Protein AF-A0A3B8S3L4-F1 (afdb_monomer)

Solvent-accessible surface area (backbone atoms only — not comparable to full-atom values): 20118 Å² total; per-residue (Å²): 104,69,68,54,53,32,60,74,66,73,58,73,55,70,67,57,54,54,53,55,50,49,56,50,49,54,51,49,52,49,26,50,52,35,24,74,74,71,76,33,54,55,45,70,59,50,53,51,48,52,55,47,48,63,49,48,67,62,47,73,54,61,70,67,60,55,52,50,42,36,70,72,41,53,48,52,39,51,51,66,66,30,68,45,88,53,51,67,52,50,48,45,28,51,24,24,53,48,24,28,62,68,56,62,44,68,75,50,50,57,39,49,50,51,34,50,50,52,52,47,46,57,68,72,29,51,82,41,94,90,50,89,38,71,47,74,93,48,78,76,73,51,54,75,50,49,61,37,34,54,51,38,34,53,50,40,55,50,53,34,51,50,19,46,75,68,65,36,60,65,39,39,51,25,45,36,52,20,51,43,53,39,50,52,51,51,52,62,67,46,73,78,65,81,51,76,64,60,53,55,54,50,50,57,50,49,50,53,38,55,50,33,52,52,50,70,74,54,73,67,87,53,56,78,64,54,70,53,51,58,61,50,51,52,51,52,52,52,55,48,53,53,50,25,56,53,53,43,54,52,46,53,56,57,69,48,44,60,59,56,51,49,47,71,71,52,41,92,77,60,88,50,39,34,35,24,50,65,66,60,44,48,48,42,38,66,79,64,63,59,77,50,91,84,33,70,38,54,48,79,92,54,61,74,90,76,62,50,60,26,36,36,44,45,60,44,48,60,46,52,52,40,26,73,78,49,69,40,78,78,61,68,53,79,81,54,60,62,89,62,46,45,79,76,45,77,47,75,45,99,83,74,32,36,40,36,36,32,36,35,37,78,131

Secondary structure (DSSP, 8-state):
-HHHHHHHTT---HHHHHHHHHHHHHHHHHHHHHHHHHS-TTHHHHHHHHHHHHHHGGG-S-HHHHHHHIIIIIHHIIIII-TTTTTTHHHHHHHHHHHHHHHT-HHHHHHHHHHHHHHHHHHH-BS-SSS--BPP--GGGGGGGHHHHHHHHHHHHHHHHHHHHTT-HHHHHHHHHHHHHHHHHHHHHHTSS--HHHHHHHHHHHHHHHHHHHHHHHTTTTHHHHTTHHHHHHHHHHHHHHHHHHHHHHHHHHHTHHHHHHHHHHTTTTSS-EEE-HHHHHHHHHHS----TTTEEE-TT--GGG--S-EEEEEHHHHHHHHHHH-PPPPHHHHS--TTEEEEEEEE-TTS-EEEEEEEPP-

Structure (mmCIF, N/CA/C/O backbone):
data_AF-A0A3B8S3L4-F1
#
_entry.id   AF-A0A3B8S3L4-F1
#
loop_
_atom_site.group_PDB
_atom_site.id
_atom_site.type_symbol
_atom_site.label_atom_id
_atom_site.label_alt_id
_atom_site.label_comp_id
_atom_site.label_asym_id
_atom_site.label_entity_id
_atom_site.label_seq_id
_atom_site.pdbx_PDB_ins_code
_atom_site.Cartn_x
_atom_site.Cartn_y
_atom_site.Cartn_z
_atom_site.occupancy
_atom_site.B_iso_or_equiv
_atom_site.auth_seq_id
_atom_site.auth_comp_id
_atom_site.auth_asym_id
_atom_site.auth_atom_id
_atom_site.pdbx_PDB_model_num
ATOM 1 N N . TRP A 1 1 ? 1.131 -17.175 17.666 1.00 47.00 1 TRP A N 1
ATOM 2 C CA . TRP A 1 1 ? 0.364 -16.898 18.899 1.00 47.00 1 TRP A CA 1
ATOM 3 C C . TRP A 1 1 ? -0.711 -17.945 19.160 1.00 47.00 1 TRP A C 1
ATOM 5 O O . TRP A 1 1 ? -0.687 -18.507 20.241 1.00 47.00 1 TRP A O 1
ATOM 15 N N . ILE A 1 2 ? -1.546 -18.306 18.172 1.00 50.06 2 ILE A N 1
ATOM 16 C CA . ILE A 1 2 ? -2.418 -19.498 18.257 1.00 50.06 2 ILE A CA 1
ATOM 17 C C . ILE A 1 2 ? -1.598 -20.714 18.694 1.00 50.06 2 ILE A C 1
ATOM 19 O O . ILE A 1 2 ? -1.867 -21.243 19.754 1.00 50.06 2 ILE A O 1
ATOM 23 N N . LEU A 1 3 ? -0.483 -21.013 18.016 1.00 48.66 3 LEU A N 1
ATOM 24 C CA . LEU A 1 3 ? 0.433 -22.092 18.412 1.00 48.66 3 LEU A CA 1
ATOM 25 C C . LEU A 1 3 ? 0.873 -22.030 19.893 1.00 48.66 3 LEU A C 1
ATOM 27 O O . LEU A 1 3 ? 0.951 -23.057 20.546 1.00 48.66 3 LEU A O 1
ATOM 31 N N . ILE A 1 4 ? 1.104 -20.831 20.444 1.00 54.22 4 ILE A N 1
ATOM 32 C CA . ILE A 1 4 ? 1.536 -20.632 21.840 1.00 54.22 4 ILE A CA 1
ATOM 33 C C . ILE A 1 4 ? 0.367 -20.852 22.811 1.00 54.22 4 ILE A C 1
ATOM 35 O O . ILE A 1 4 ? 0.549 -21.523 23.821 1.00 54.22 4 ILE A O 1
ATOM 39 N N . ILE A 1 5 ? -0.835 -20.349 22.501 1.00 58.69 5 ILE A N 1
ATOM 40 C CA . ILE A 1 5 ? -2.059 -20.662 23.259 1.00 58.69 5 ILE A CA 1
ATOM 41 C C . ILE A 1 5 ? -2.326 -22.160 23.228 1.00 58.69 5 ILE A C 1
ATOM 43 O O . ILE A 1 5 ? -2.602 -22.755 24.263 1.00 58.69 5 ILE A O 1
ATOM 47 N N . THR A 1 6 ? -2.236 -22.778 22.056 1.00 54.25 6 THR A N 1
ATOM 48 C CA . THR A 1 6 ? -2.536 -24.191 21.865 1.00 54.25 6 THR A CA 1
ATOM 49 C C . THR A 1 6 ? -1.532 -25.076 22.608 1.00 54.25 6 THR A C 1
ATOM 51 O O . THR A 1 6 ? -1.935 -26.050 23.244 1.00 54.25 6 THR A O 1
ATOM 54 N N . ILE A 1 7 ? -0.247 -24.698 22.612 1.00 58.31 7 ILE A N 1
ATOM 55 C CA . ILE A 1 7 ? 0.798 -25.348 23.418 1.00 58.31 7 ILE A CA 1
ATOM 56 C C . ILE A 1 7 ? 0.524 -25.156 24.918 1.00 58.31 7 ILE A C 1
ATOM 58 O O . ILE A 1 7 ? 0.538 -26.132 25.667 1.00 58.31 7 ILE A O 1
ATOM 62 N N . ASN A 1 8 ? 0.200 -23.936 25.364 1.00 62.00 8 ASN A N 1
ATOM 63 C CA . ASN A 1 8 ? -0.054 -23.654 26.782 1.00 62.00 8 ASN A CA 1
ATOM 64 C C . ASN A 1 8 ? -1.335 -24.308 27.318 1.00 62.00 8 ASN A C 1
ATOM 66 O O . ASN A 1 8 ? -1.369 -24.722 28.473 1.00 62.00 8 ASN A O 1
ATOM 70 N N . HIS A 1 9 ? -2.379 -24.442 26.500 1.00 72.56 9 HIS A N 1
ATOM 71 C CA . HIS A 1 9 ? -3.635 -25.071 26.910 1.00 72.56 9 HIS A CA 1
ATOM 72 C C . HIS A 1 9 ? -3.655 -26.595 26.720 1.00 72.56 9 HIS A C 1
ATOM 74 O O . HIS A 1 9 ? -4.679 -27.213 27.011 1.00 72.56 9 HIS A O 1
ATOM 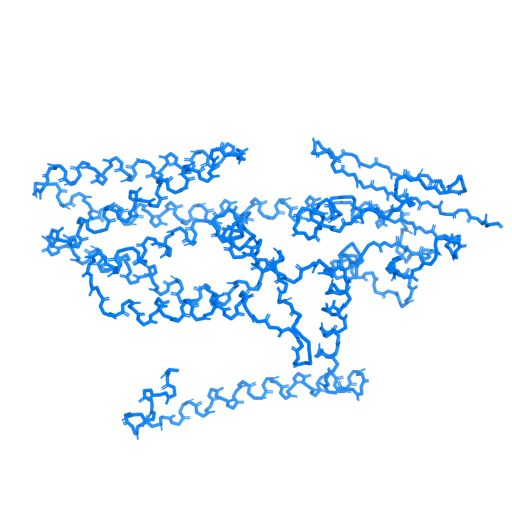80 N N . LYS A 1 10 ? -2.555 -27.213 26.247 1.00 57.50 10 LYS A N 1
ATOM 81 C CA . LYS A 1 10 ? -2.406 -28.665 25.988 1.00 57.50 10 LYS A CA 1
ATOM 82 C C . LYS A 1 10 ? -3.531 -29.309 25.155 1.00 57.50 10 LYS A C 1
ATOM 84 O O . LYS A 1 10 ? -3.613 -30.530 25.069 1.00 57.50 10 LYS A O 1
ATOM 89 N N . LYS A 1 11 ? -4.394 -28.516 24.521 1.00 66.62 11 LYS A N 1
ATOM 90 C CA . LYS A 1 11 ? -5.484 -28.975 23.658 1.00 66.62 11 LYS A CA 1
ATOM 91 C C . LYS A 1 11 ? -5.157 -28.569 22.239 1.00 66.62 11 LYS A C 1
ATOM 93 O O . LYS A 1 11 ? -5.673 -27.589 21.710 1.00 66.62 11 LYS A O 1
ATOM 98 N N . PHE A 1 12 ? -4.230 -29.310 21.651 1.00 66.12 12 PHE A N 1
ATOM 99 C CA . PHE A 1 12 ? -3.979 -29.209 20.230 1.00 66.12 12 PHE A CA 1
ATOM 100 C C . PHE A 1 12 ? -5.118 -29.897 19.489 1.00 66.12 12 PHE A C 1
ATOM 102 O O . PHE A 1 12 ? -5.190 -31.121 19.417 1.00 66.12 12 PHE A O 1
ATOM 109 N N . GLU A 1 13 ? -6.067 -29.093 19.016 1.00 76.25 13 GLU A N 1
ATOM 110 C CA . GLU A 1 13 ? -7.161 -29.596 18.197 1.00 76.25 13 GLU A CA 1
ATOM 111 C C . GLU A 1 13 ? -6.609 -30.073 16.850 1.00 76.25 13 GLU A C 1
ATOM 113 O O . GLU A 1 13 ? -5.853 -29.366 16.183 1.00 76.25 13 GLU A O 1
ATOM 118 N N . VAL A 1 14 ? -7.010 -31.277 16.435 1.00 80.12 14 VAL A N 1
ATOM 119 C CA . VAL A 1 14 ? -6.598 -31.899 15.163 1.00 80.12 14 VAL A CA 1
ATOM 120 C C . VAL A 1 14 ? -6.925 -30.997 13.957 1.00 80.12 14 VAL A C 1
ATOM 122 O O . VAL A 1 14 ? -6.229 -31.034 12.944 1.00 80.12 14 VAL A O 1
ATOM 125 N N . SER A 1 15 ? -7.920 -30.113 14.088 1.00 76.69 15 SER A N 1
ATOM 126 C CA . SER A 1 15 ? -8.269 -29.066 13.117 1.00 76.69 15 SER A CA 1
ATOM 127 C C . SER A 1 15 ? -7.068 -28.206 12.690 1.00 76.69 15 SER A C 1
ATOM 129 O O . SER A 1 15 ? -6.939 -27.876 11.511 1.00 76.69 15 SER A O 1
ATOM 131 N N . TRP A 1 16 ? -6.137 -27.900 13.599 1.00 76.19 16 TRP A N 1
ATOM 132 C CA . TRP A 1 16 ? -4.952 -27.094 13.290 1.00 76.19 16 TRP A CA 1
ATOM 133 C C . TRP A 1 16 ? -3.952 -27.818 12.385 1.00 76.19 16 TRP A C 1
ATOM 135 O O . TRP A 1 16 ? -3.318 -27.170 11.550 1.00 76.19 16 TRP A O 1
ATOM 145 N N . LEU A 1 17 ? -3.841 -29.150 12.494 1.00 79.81 17 LEU A N 1
ATOM 146 C CA . LEU A 1 17 ? -3.034 -29.941 11.554 1.00 79.81 17 LEU A CA 1
ATOM 147 C C . LEU A 1 17 ? -3.607 -29.851 10.156 1.00 79.81 17 LEU A C 1
ATOM 149 O O . LEU A 1 17 ? -2.848 -29.653 9.216 1.00 79.81 17 LEU A O 1
ATOM 153 N N . PHE A 1 18 ? -4.929 -29.938 10.014 1.00 82.44 18 PHE A N 1
ATOM 154 C CA . PHE A 1 18 ? -5.566 -29.825 8.706 1.00 82.44 18 PHE A CA 1
ATOM 155 C C . PHE A 1 18 ? -5.349 -28.449 8.072 1.00 82.44 18 PHE A C 1
ATOM 157 O O . PHE A 1 18 ? -5.108 -28.379 6.870 1.00 82.44 18 PHE A O 1
ATOM 164 N N . ILE A 1 19 ? -5.338 -27.368 8.861 1.00 80.31 19 ILE A N 1
ATOM 165 C CA . ILE A 1 19 ? -4.985 -26.030 8.356 1.00 80.31 19 ILE A CA 1
ATOM 166 C C . ILE A 1 19 ? -3.530 -26.009 7.863 1.00 80.31 19 ILE A C 1
ATOM 168 O O . ILE A 1 19 ? -3.267 -25.587 6.737 1.00 80.31 19 ILE A O 1
ATOM 172 N N . GLY A 1 20 ? -2.582 -26.497 8.671 1.00 83.81 20 GLY A N 1
ATOM 173 C CA . GLY A 1 20 ? -1.164 -26.556 8.292 1.00 83.81 20 GLY A CA 1
ATOM 174 C C . GLY A 1 20 ? -0.896 -27.444 7.069 1.00 83.81 20 GLY A C 1
ATOM 175 O O . GLY A 1 20 ? -0.134 -27.066 6.176 1.00 83.81 20 GLY A O 1
ATOM 176 N N . LEU A 1 21 ? -1.565 -28.596 6.990 1.00 88.38 21 LEU A N 1
ATOM 177 C CA . LEU A 1 21 ? -1.518 -29.504 5.846 1.00 88.38 21 LEU A CA 1
ATOM 178 C C . LEU A 1 21 ? -2.147 -28.874 4.604 1.00 88.38 21 LEU A C 1
ATOM 180 O O . LEU A 1 21 ? -1.591 -29.022 3.523 1.00 88.38 21 LEU A O 1
ATOM 184 N N . GLY A 1 22 ? -3.242 -28.123 4.746 1.00 89.62 22 GLY A N 1
ATOM 185 C CA . GLY A 1 22 ? -3.865 -27.388 3.646 1.00 89.62 22 GLY A CA 1
ATOM 186 C C . GLY A 1 22 ? -2.922 -26.352 3.031 1.00 89.62 22 GLY A C 1
ATOM 187 O O . GLY A 1 22 ? -2.737 -26.337 1.816 1.00 89.62 22 GLY A O 1
ATOM 188 N N . PHE A 1 23 ? -2.253 -25.540 3.857 1.00 86.25 23 PHE A N 1
ATOM 189 C CA . PHE A 1 23 ? -1.236 -24.596 3.371 1.00 86.25 23 PHE A CA 1
ATOM 190 C C . PHE A 1 23 ? -0.049 -25.306 2.714 1.00 86.25 23 PHE A C 1
ATOM 192 O O . PHE A 1 23 ? 0.397 -24.895 1.643 1.00 86.25 23 PHE A O 1
ATOM 199 N N . THR A 1 24 ? 0.434 -26.390 3.325 1.00 91.06 24 THR A N 1
ATOM 200 C CA . THR A 1 24 ? 1.522 -27.202 2.761 1.00 91.06 24 THR A CA 1
ATOM 201 C C . THR A 1 24 ? 1.127 -27.800 1.410 1.00 91.06 24 THR A C 1
ATOM 203 O O . THR A 1 24 ? 1.905 -27.734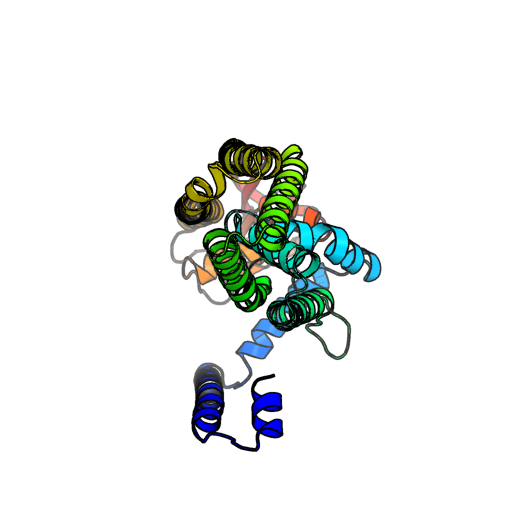 0.467 1.00 91.06 24 THR A O 1
ATOM 206 N N . LEU A 1 25 ? -0.093 -28.327 1.279 1.00 95.06 25 LEU A N 1
ATOM 207 C CA . LEU A 1 25 ? -0.601 -28.894 0.031 1.00 95.06 25 LEU A CA 1
ATOM 208 C C . LEU A 1 25 ? -0.675 -27.839 -1.075 1.00 95.06 25 LEU A C 1
ATOM 210 O O . LEU A 1 25 ? -0.242 -28.111 -2.189 1.00 95.06 25 LEU A O 1
ATOM 214 N N . ILE A 1 26 ? -1.169 -26.634 -0.776 1.00 93.81 26 ILE A N 1
ATOM 215 C CA . ILE A 1 26 ? -1.206 -25.528 -1.747 1.00 93.81 26 ILE A CA 1
ATOM 216 C C . ILE A 1 26 ? 0.209 -25.186 -2.231 1.00 93.81 26 ILE A C 1
ATOM 218 O O . ILE A 1 26 ? 0.422 -25.058 -3.435 1.00 93.81 26 ILE A O 1
ATOM 222 N N . LEU A 1 27 ? 1.182 -25.094 -1.317 1.00 92.44 27 LEU A N 1
ATOM 223 C CA . LEU A 1 27 ? 2.585 -24.850 -1.672 1.00 92.44 27 LEU A CA 1
ATOM 224 C C . LEU A 1 27 ? 3.172 -25.979 -2.529 1.00 92.44 27 LEU A C 1
ATOM 226 O O . LEU A 1 27 ? 3.858 -25.711 -3.511 1.00 92.44 27 LEU A O 1
ATOM 230 N N . LEU A 1 28 ? 2.881 -27.239 -2.196 1.00 96.50 28 LEU A N 1
ATOM 231 C CA . LEU A 1 28 ? 3.339 -28.393 -2.972 1.00 96.50 28 LEU A CA 1
ATOM 232 C C . LEU A 1 28 ? 2.719 -28.430 -4.373 1.00 96.50 28 LEU A C 1
ATOM 234 O O . LEU A 1 28 ? 3.426 -28.710 -5.337 1.00 96.50 28 LEU A O 1
ATOM 238 N N . LEU A 1 29 ? 1.426 -28.120 -4.502 1.00 96.69 29 LEU A N 1
ATOM 239 C CA . LEU A 1 29 ? 0.749 -28.019 -5.797 1.00 96.69 29 LEU A CA 1
ATOM 240 C C . LEU A 1 29 ? 1.343 -26.897 -6.648 1.00 96.69 29 LEU A C 1
ATOM 242 O O . LEU A 1 29 ? 1.543 -27.074 -7.847 1.00 96.69 29 LEU A O 1
ATOM 246 N N . GLU A 1 30 ? 1.666 -25.764 -6.031 1.00 94.12 30 GLU A N 1
ATOM 247 C CA . GLU A 1 30 ? 2.348 -24.668 -6.704 1.00 94.12 30 GLU A CA 1
ATOM 248 C C . GLU A 1 30 ? 3.748 -25.075 -7.190 1.00 94.12 30 GLU A C 1
ATOM 250 O O . GLU A 1 30 ? 4.065 -24.890 -8.366 1.00 94.12 30 GLU A O 1
ATOM 255 N N . PHE A 1 31 ? 4.571 -25.678 -6.328 1.00 97.06 31 PHE A N 1
ATOM 256 C CA . PHE A 1 31 ? 5.891 -26.181 -6.718 1.00 97.06 31 PHE A CA 1
ATOM 257 C C . PHE A 1 31 ? 5.801 -27.230 -7.826 1.00 97.06 31 PHE A C 1
ATOM 259 O O . PHE A 1 31 ? 6.566 -27.162 -8.786 1.00 97.06 31 PHE A O 1
ATOM 266 N N . GLY A 1 32 ? 4.840 -28.153 -7.741 1.00 96.62 32 GLY A N 1
ATOM 267 C CA . GLY A 1 32 ? 4.581 -29.148 -8.779 1.00 96.62 32 GLY A CA 1
ATOM 268 C C . GLY A 1 32 ? 4.167 -28.514 -10.108 1.00 96.62 32 GLY A C 1
ATOM 269 O O . GLY A 1 32 ? 4.666 -28.909 -11.159 1.00 96.62 32 GLY A O 1
ATOM 270 N N . PHE A 1 33 ? 3.317 -27.484 -10.075 1.00 96.69 33 PHE A N 1
ATOM 271 C CA . PHE A 1 33 ? 2.915 -26.735 -11.265 1.00 96.69 33 PHE A CA 1
ATOM 272 C C . PHE A 1 33 ? 4.097 -26.022 -11.934 1.00 96.69 33 PHE A C 1
ATOM 274 O O . PHE A 1 33 ? 4.243 -26.098 -13.156 1.00 96.69 33 PHE A O 1
ATOM 281 N N . TYR A 1 34 ? 4.954 -25.351 -11.158 1.00 94.44 34 TYR A N 1
ATOM 282 C CA . TYR A 1 34 ? 6.153 -24.707 -11.698 1.00 94.44 34 TYR A CA 1
ATOM 283 C C . TYR A 1 34 ? 7.160 -25.726 -12.223 1.00 94.44 34 TYR A C 1
ATOM 285 O O . TYR A 1 34 ? 7.651 -25.563 -13.335 1.00 94.44 34 TYR A O 1
ATOM 293 N N . TYR A 1 35 ? 7.386 -26.822 -11.498 1.00 97.25 35 TYR A N 1
ATOM 294 C CA . TYR A 1 35 ? 8.247 -27.906 -11.958 1.00 97.25 35 TYR A CA 1
ATOM 295 C C . TYR A 1 35 ? 7.769 -28.501 -13.285 1.00 97.25 35 TYR A C 1
ATOM 297 O O . TYR A 1 35 ? 8.564 -28.651 -14.205 1.00 97.25 35 TYR A O 1
ATOM 305 N N . TYR A 1 36 ? 6.466 -28.758 -13.424 1.00 97.12 36 TYR A N 1
ATOM 306 C CA . TYR A 1 36 ? 5.881 -29.241 -14.675 1.00 97.12 36 TYR A CA 1
ATOM 307 C C . TYR A 1 36 ? 6.092 -28.263 -15.841 1.00 97.12 36 TYR A C 1
ATOM 309 O O . TYR A 1 36 ? 6.348 -28.691 -16.963 1.00 97.12 36 TYR A O 1
ATOM 317 N N . LYS A 1 37 ? 5.996 -26.948 -15.595 1.00 93.25 37 LYS A N 1
ATOM 318 C CA . LYS A 1 37 ? 6.128 -25.930 -16.648 1.00 93.25 37 LYS A CA 1
ATOM 319 C C . LYS A 1 37 ? 7.563 -25.582 -17.026 1.00 93.25 37 LYS A C 1
ATOM 321 O O . LYS A 1 37 ? 7.802 -25.280 -18.190 1.00 93.25 37 LYS A O 1
ATOM 326 N N . THR A 1 38 ? 8.483 -25.538 -16.066 1.00 92.81 38 THR A N 1
ATOM 327 C CA . THR A 1 38 ? 9.832 -24.979 -16.274 1.00 92.81 38 THR A CA 1
ATOM 328 C C . THR A 1 38 ? 10.962 -25.936 -15.909 1.00 92.81 38 THR A C 1
ATOM 330 O O . THR A 1 38 ? 12.125 -25.609 -16.122 1.00 92.81 38 THR A O 1
ATOM 333 N N . GLY A 1 39 ? 10.653 -27.105 -15.340 1.00 95.81 39 GLY A N 1
ATOM 334 C CA . GLY A 1 39 ? 11.647 -28.024 -14.783 1.00 95.81 39 GLY A CA 1
ATOM 335 C C . GLY A 1 39 ? 12.219 -27.577 -13.433 1.00 95.81 39 GLY A C 1
ATOM 336 O O . GLY A 1 39 ? 13.134 -28.218 -12.920 1.00 95.81 39 GLY A O 1
ATOM 337 N N . ASN A 1 40 ? 11.698 -26.498 -12.832 1.00 93.12 40 ASN A N 1
ATOM 338 C CA . ASN A 1 40 ? 12.214 -25.933 -11.587 1.00 93.12 40 ASN A CA 1
ATOM 339 C C . ASN A 1 40 ? 11.097 -25.653 -10.567 1.00 93.12 40 ASN A C 1
ATOM 341 O O . ASN A 1 40 ? 10.295 -24.735 -10.738 1.00 93.12 40 ASN A O 1
ATOM 345 N N . CYS A 1 41 ? 11.081 -26.399 -9.455 1.00 96.62 41 CYS A N 1
ATOM 346 C CA . CYS A 1 41 ? 10.110 -26.223 -8.364 1.00 96.62 41 CYS A CA 1
ATOM 347 C C . CYS A 1 41 ? 10.156 -24.821 -7.737 1.00 96.62 41 CYS A C 1
ATOM 349 O O . CYS A 1 41 ? 9.164 -24.347 -7.189 1.00 96.62 41 CYS A O 1
ATOM 351 N N . PHE A 1 42 ? 11.314 -24.161 -7.803 1.00 94.62 42 PHE A N 1
ATOM 352 C CA . PHE A 1 42 ? 11.569 -22.870 -7.172 1.00 94.62 42 PHE A CA 1
ATOM 353 C C . PHE A 1 42 ? 11.509 -21.703 -8.155 1.00 94.62 42 PHE A C 1
ATOM 355 O O . PHE A 1 42 ? 11.918 -20.599 -7.792 1.00 94.62 42 PHE A O 1
ATOM 362 N N . GLU A 1 43 ? 10.983 -21.911 -9.368 1.00 89.56 43 GLU A N 1
ATOM 363 C CA . GLU A 1 43 ? 10.912 -20.873 -10.400 1.00 89.56 43 GLU A CA 1
ATOM 364 C C . GLU A 1 43 ? 10.308 -19.579 -9.855 1.00 89.56 43 GLU A C 1
ATOM 366 O O . GLU A 1 43 ? 10.939 -18.535 -9.941 1.00 89.56 43 GLU A O 1
ATOM 371 N N . ARG A 1 44 ? 9.156 -19.640 -9.172 1.00 85.56 44 ARG A N 1
ATOM 372 C CA . ARG A 1 44 ? 8.523 -18.448 -8.583 1.00 85.56 44 ARG A CA 1
ATOM 373 C C . ARG A 1 44 ? 9.442 -17.698 -7.621 1.00 85.56 44 ARG A C 1
ATOM 375 O O . ARG A 1 44 ? 9.486 -16.469 -7.656 1.00 85.56 44 ARG A O 1
ATOM 382 N N . ILE A 1 45 ? 10.161 -18.420 -6.761 1.00 85.31 45 ILE A N 1
ATOM 383 C CA . ILE A 1 45 ? 11.086 -17.814 -5.795 1.00 85.31 45 ILE A CA 1
ATOM 384 C C . ILE A 1 45 ? 12.243 -17.151 -6.542 1.00 85.31 45 ILE A C 1
ATOM 386 O O . ILE A 1 45 ? 12.590 -16.018 -6.224 1.00 85.31 45 ILE A O 1
ATOM 390 N N . LEU A 1 46 ? 12.792 -17.809 -7.564 1.00 84.69 46 LEU A N 1
ATOM 391 C CA . LEU A 1 46 ? 13.876 -17.273 -8.386 1.00 84.69 46 LEU A CA 1
ATOM 392 C C . LEU A 1 46 ? 13.431 -16.074 -9.225 1.00 84.69 46 LEU A C 1
ATOM 394 O O . LEU A 1 46 ? 14.135 -15.070 -9.247 1.00 84.69 46 LEU A O 1
ATOM 398 N N . THR A 1 47 ? 12.256 -16.116 -9.856 1.00 80.19 47 THR A N 1
ATOM 399 C CA . THR A 1 47 ? 11.701 -14.983 -10.606 1.00 80.19 47 THR A CA 1
ATOM 400 C C . THR A 1 47 ? 11.519 -13.775 -9.687 1.00 80.19 47 THR A C 1
ATOM 402 O O . THR A 1 47 ? 11.937 -12.670 -10.030 1.00 80.19 47 THR A O 1
ATOM 405 N N . VAL A 1 48 ? 10.948 -13.974 -8.491 1.00 76.94 48 VAL A N 1
ATOM 406 C CA . VAL A 1 48 ? 10.784 -12.907 -7.489 1.00 76.94 48 VAL A CA 1
ATOM 407 C C . VAL A 1 48 ? 12.140 -12.417 -6.988 1.00 76.94 48 VAL A C 1
ATOM 409 O O . VAL A 1 48 ? 12.335 -11.212 -6.850 1.00 76.94 48 VAL A O 1
ATOM 412 N N . HIS A 1 49 ? 13.098 -13.313 -6.753 1.00 78.00 49 HIS A N 1
ATOM 413 C CA . HIS A 1 49 ? 14.447 -12.953 -6.332 1.00 78.00 49 HIS A CA 1
ATOM 414 C C . HIS A 1 49 ? 15.169 -12.119 -7.394 1.00 78.00 49 HIS A C 1
ATOM 416 O O . HIS A 1 49 ? 15.722 -11.073 -7.082 1.00 78.00 49 HIS A O 1
ATOM 422 N N . ASN A 1 50 ? 15.099 -12.517 -8.661 1.00 76.62 50 ASN A N 1
ATOM 423 C CA . ASN A 1 50 ? 15.729 -11.800 -9.767 1.00 76.62 50 ASN A CA 1
ATOM 424 C C . ASN A 1 50 ? 15.059 -10.442 -10.006 1.00 76.62 50 ASN A C 1
ATOM 426 O O . ASN A 1 50 ? 15.746 -9.436 -10.182 1.00 76.62 50 ASN A O 1
ATOM 430 N N . ALA A 1 51 ? 13.725 -10.387 -9.940 1.00 71.25 51 ALA A N 1
ATOM 431 C CA . ALA A 1 51 ? 12.979 -9.135 -10.031 1.00 71.25 51 ALA A CA 1
ATOM 432 C C . ALA A 1 51 ? 13.321 -8.185 -8.873 1.00 71.25 51 ALA A C 1
ATOM 434 O O . ALA A 1 51 ? 13.573 -7.002 -9.095 1.00 71.25 51 ALA A O 1
ATOM 435 N N . THR A 1 52 ? 13.384 -8.699 -7.640 1.00 69.44 52 THR A N 1
ATOM 436 C CA . THR A 1 52 ? 13.746 -7.892 -6.467 1.00 69.44 52 THR A CA 1
ATOM 437 C C . THR A 1 52 ? 15.199 -7.448 -6.523 1.00 69.44 52 THR A C 1
ATOM 439 O O . THR A 1 52 ? 15.434 -6.262 -6.355 1.00 69.44 52 THR A O 1
ATOM 442 N N . GLN A 1 53 ? 16.159 -8.316 -6.861 1.00 70.38 53 GLN A N 1
ATOM 443 C CA . GLN A 1 53 ? 17.561 -7.923 -7.055 1.00 70.38 53 GLN A CA 1
ATOM 444 C C . GLN A 1 53 ? 17.719 -6.835 -8.122 1.00 70.38 53 GLN A C 1
ATOM 446 O O . GLN A 1 53 ? 18.476 -5.887 -7.919 1.00 70.38 53 GLN A O 1
ATOM 451 N N . GLY A 1 54 ? 16.998 -6.947 -9.241 1.00 68.56 54 GLY A N 1
ATOM 452 C CA . GLY A 1 54 ? 17.026 -5.956 -10.314 1.00 68.56 54 GLY A CA 1
ATOM 453 C C . GLY A 1 54 ? 16.508 -4.587 -9.879 1.00 68.56 54 GLY A C 1
ATOM 454 O O . GLY A 1 54 ? 16.996 -3.576 -10.373 1.00 68.56 54 GLY A O 1
ATOM 455 N N . ILE A 1 55 ? 15.560 -4.542 -8.942 1.00 66.44 55 ILE A N 1
ATOM 456 C CA . ILE A 1 55 ? 15.095 -3.293 -8.337 1.00 66.44 55 ILE A CA 1
ATOM 457 C C . ILE A 1 55 ? 16.085 -2.832 -7.265 1.00 66.44 55 ILE A C 1
ATOM 459 O O . ILE A 1 55 ? 16.497 -1.685 -7.274 1.00 66.44 55 ILE A O 1
ATOM 463 N N . SER A 1 56 ? 16.541 -3.719 -6.388 1.00 63.91 56 SER A N 1
ATOM 464 C CA . SER A 1 56 ? 17.453 -3.405 -5.289 1.00 63.91 56 SER A CA 1
ATOM 465 C C . SER A 1 56 ? 18.811 -2.878 -5.741 1.00 63.91 56 SER A C 1
ATOM 467 O O . SER A 1 56 ? 19.314 -1.955 -5.115 1.00 63.91 56 SER A O 1
ATOM 469 N N . ARG A 1 57 ? 19.363 -3.374 -6.856 1.00 65.69 57 ARG A N 1
ATOM 470 C CA . ARG A 1 57 ? 20.559 -2.786 -7.490 1.00 65.69 57 ARG A CA 1
ATOM 471 C C . ARG A 1 57 ? 20.327 -1.348 -7.964 1.00 65.69 57 ARG A C 1
ATOM 473 O O . ARG A 1 57 ? 21.254 -0.556 -7.973 1.00 65.69 57 ARG A O 1
ATOM 480 N N . ARG A 1 58 ? 19.091 -0.980 -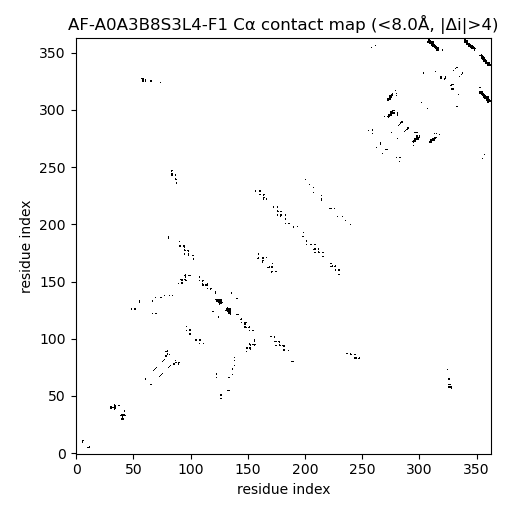8.329 1.00 61.03 58 ARG A N 1
ATOM 481 C CA . ARG A 1 58 ? 18.728 0.419 -8.644 1.00 61.03 58 ARG A CA 1
ATOM 482 C C . ARG A 1 58 ? 18.601 1.275 -7.387 1.00 61.03 58 ARG A C 1
ATOM 484 O O . ARG A 1 58 ? 18.642 2.492 -7.479 1.00 61.03 58 ARG A O 1
ATOM 491 N N . LEU A 1 59 ? 18.409 0.636 -6.235 1.00 60.56 59 LEU A N 1
ATOM 492 C CA . LEU A 1 59 ? 18.177 1.257 -4.936 1.00 60.56 59 LEU A CA 1
ATOM 493 C C . LEU A 1 59 ? 19.440 1.315 -4.071 1.00 60.56 59 LEU A C 1
ATOM 495 O O . LEU A 1 59 ? 19.302 1.493 -2.863 1.00 60.56 59 LEU A O 1
ATOM 499 N N . GLU A 1 60 ? 20.642 1.197 -4.650 1.00 56.56 60 GLU A N 1
ATOM 500 C CA . GLU A 1 60 ? 21.940 1.398 -3.973 1.00 56.56 60 GLU A CA 1
ATOM 501 C C . GLU A 1 60 ? 22.155 2.855 -3.492 1.00 56.56 60 GLU A C 1
ATOM 503 O O . GLU A 1 60 ? 23.260 3.388 -3.490 1.00 56.56 60 GLU A O 1
ATOM 508 N N . LEU A 1 61 ? 21.090 3.519 -3.040 1.00 53.91 61 LEU A N 1
ATOM 509 C CA . LEU A 1 61 ? 21.188 4.609 -2.090 1.00 53.91 61 LEU A CA 1
ATOM 510 C C . LEU A 1 61 ? 21.865 4.112 -0.810 1.00 53.91 61 LEU A C 1
ATOM 512 O O . LEU A 1 61 ? 21.674 2.978 -0.361 1.00 53.91 61 LEU A O 1
ATOM 516 N N . THR A 1 62 ? 22.615 5.011 -0.186 1.00 59.03 62 THR A N 1
ATOM 517 C CA . THR A 1 62 ? 23.231 4.843 1.128 1.00 59.03 62 THR A CA 1
ATOM 518 C C . THR A 1 62 ? 22.226 4.272 2.139 1.00 59.03 62 THR A C 1
ATOM 520 O O . THR A 1 62 ? 21.203 4.872 2.466 1.00 59.03 62 THR A O 1
ATOM 523 N N . TYR A 1 63 ? 22.538 3.070 2.634 1.00 65.56 63 TYR A N 1
ATOM 524 C CA . TYR A 1 63 ? 21.718 2.222 3.512 1.00 65.56 63 TYR A CA 1
ATOM 525 C C . TYR A 1 63 ? 20.983 2.977 4.641 1.00 65.56 63 TYR A C 1
ATOM 527 O O . TYR A 1 63 ? 19.795 2.743 4.880 1.00 65.56 63 TYR A O 1
ATOM 535 N N . ASN A 1 64 ? 21.670 3.906 5.313 1.00 72.56 64 ASN A N 1
ATOM 536 C CA . ASN A 1 64 ? 21.114 4.655 6.444 1.00 72.56 64 ASN A CA 1
ATOM 537 C C . ASN A 1 64 ? 20.051 5.670 6.011 1.00 72.56 64 ASN A C 1
ATOM 539 O O . ASN A 1 64 ? 19.005 5.775 6.657 1.00 72.56 64 ASN A O 1
ATOM 543 N N . ASP A 1 65 ? 20.279 6.364 4.898 1.00 74.56 65 ASP A N 1
ATOM 544 C CA . ASP A 1 65 ? 19.357 7.382 4.398 1.00 74.56 65 ASP A CA 1
ATOM 545 C C . ASP A 1 65 ? 18.067 6.732 3.898 1.00 74.56 65 ASP A C 1
ATOM 547 O O . ASP A 1 65 ? 16.972 7.226 4.165 1.00 74.56 65 ASP A O 1
ATOM 551 N N . ALA A 1 66 ? 18.175 5.565 3.255 1.00 74.19 66 ALA A N 1
ATOM 552 C CA . ALA A 1 66 ? 17.021 4.795 2.807 1.00 74.19 66 ALA A CA 1
ATOM 553 C C . ALA A 1 66 ? 16.160 4.305 3.984 1.00 74.19 66 ALA A C 1
ATOM 555 O O . ALA A 1 66 ? 14.935 4.443 3.950 1.00 74.19 66 ALA A O 1
ATOM 556 N N . LEU A 1 67 ? 16.771 3.761 5.043 1.00 82.19 67 LEU A N 1
ATOM 557 C CA . LEU A 1 67 ? 16.035 3.304 6.225 1.00 82.19 67 LEU A CA 1
ATOM 558 C C . LEU A 1 67 ? 15.368 4.471 6.966 1.00 82.19 67 LEU A C 1
ATOM 560 O O . LEU A 1 67 ? 14.180 4.390 7.287 1.00 82.19 67 LEU A O 1
ATOM 564 N N . TYR A 1 68 ? 16.101 5.565 7.193 1.00 84.31 68 TYR A N 1
ATOM 565 C CA . TYR A 1 68 ? 15.562 6.765 7.832 1.00 84.31 68 TYR A CA 1
ATOM 566 C C . TYR A 1 68 ? 14.400 7.346 7.025 1.00 84.31 68 TYR A C 1
ATOM 568 O O . TYR A 1 68 ? 13.319 7.574 7.573 1.00 84.31 68 TYR A O 1
ATOM 576 N N . LYS A 1 69 ? 14.575 7.507 5.708 1.00 82.06 69 LYS A N 1
ATOM 577 C CA . LYS A 1 69 ? 13.526 7.990 4.803 1.00 82.06 69 LYS A CA 1
ATOM 578 C C . LYS A 1 69 ? 12.314 7.061 4.801 1.00 82.06 69 LYS A C 1
ATOM 580 O O . LYS A 1 69 ? 11.190 7.550 4.749 1.00 82.06 69 LYS A O 1
ATOM 585 N N . ARG A 1 70 ? 12.498 5.739 4.911 1.00 83.75 70 ARG A N 1
ATOM 586 C CA . ARG A 1 70 ? 11.383 4.783 5.030 1.00 83.75 70 ARG A CA 1
ATOM 587 C C . ARG A 1 70 ? 10.602 4.951 6.328 1.00 83.75 70 ARG A C 1
ATOM 589 O O . ARG A 1 70 ? 9.378 5.056 6.267 1.00 83.75 70 ARG A O 1
ATOM 596 N N . LEU A 1 71 ? 11.296 5.003 7.464 1.00 87.56 71 LEU A N 1
ATOM 597 C CA . LEU A 1 71 ? 10.675 5.094 8.788 1.00 87.56 71 LEU A CA 1
ATOM 598 C C . LEU A 1 71 ? 9.969 6.432 9.019 1.00 87.56 71 LEU A C 1
ATOM 600 O O . LEU A 1 71 ? 8.900 6.455 9.623 1.00 87.56 71 LEU A O 1
ATOM 604 N N . THR A 1 72 ? 10.567 7.531 8.559 1.00 85.94 72 THR A N 1
ATOM 605 C CA . THR A 1 72 ? 10.079 8.889 8.846 1.00 85.94 72 THR A CA 1
ATOM 606 C C . THR A 1 72 ? 9.123 9.426 7.795 1.00 85.94 72 THR A C 1
ATOM 608 O O . THR A 1 72 ? 8.199 10.157 8.140 1.00 85.94 72 THR A O 1
ATOM 611 N N . TYR A 1 73 ? 9.319 9.058 6.526 1.00 84.69 73 TYR A N 1
ATOM 612 C CA . TYR A 1 73 ? 8.558 9.623 5.420 1.00 84.69 73 TYR A CA 1
ATOM 613 C C . TYR A 1 73 ? 7.815 8.555 4.628 1.00 84.69 73 TYR A C 1
ATOM 615 O O . TYR A 1 73 ? 6.594 8.533 4.668 1.00 84.69 73 TYR A O 1
ATOM 623 N N . ALA A 1 74 ? 8.506 7.644 3.938 1.00 83.94 74 ALA A N 1
ATOM 624 C CA . ALA A 1 74 ? 7.880 6.826 2.899 1.00 83.94 74 ALA A CA 1
ATOM 625 C C . ALA A 1 74 ? 6.760 5.923 3.433 1.00 83.94 74 ALA A C 1
ATOM 627 O O . ALA A 1 74 ? 5.695 5.869 2.831 1.00 83.94 74 ALA A O 1
ATOM 628 N N . ILE A 1 75 ? 6.956 5.225 4.557 1.00 88.31 75 ILE A N 1
ATOM 629 C CA . ILE A 1 75 ? 5.919 4.331 5.086 1.00 88.31 75 ILE A CA 1
ATOM 630 C C . ILE A 1 75 ? 4.787 5.104 5.769 1.00 88.31 75 ILE A C 1
ATOM 632 O O . ILE A 1 75 ? 3.636 4.833 5.427 1.00 88.31 75 ILE A O 1
ATOM 636 N N . PRO A 1 76 ? 5.041 6.078 6.667 1.00 88.88 76 PRO A N 1
ATOM 637 C CA . PRO A 1 76 ? 3.976 6.940 7.177 1.00 88.88 76 PRO A CA 1
ATOM 638 C C . PRO A 1 76 ? 3.182 7.611 6.053 1.00 88.88 76 PRO A C 1
ATOM 640 O O . PRO A 1 76 ? 1.955 7.615 6.091 1.00 88.88 76 PRO A O 1
ATOM 643 N N . TYR A 1 77 ? 3.869 8.084 5.009 1.00 85.31 77 TYR A N 1
ATOM 644 C CA . TYR A 1 77 ? 3.250 8.601 3.795 1.00 85.31 77 TYR A CA 1
ATOM 645 C C . TYR A 1 77 ? 2.379 7.528 3.138 1.00 85.31 77 TYR A C 1
ATOM 647 O O . TYR A 1 77 ? 1.205 7.769 2.921 1.00 85.31 77 TYR A O 1
ATOM 655 N N . ILE A 1 78 ? 2.875 6.318 2.875 1.00 85.75 78 ILE A N 1
ATOM 656 C CA . ILE A 1 78 ? 2.078 5.259 2.231 1.00 85.75 78 ILE A CA 1
ATOM 657 C C . ILE A 1 78 ? 0.865 4.835 3.076 1.00 85.75 78 ILE A C 1
ATOM 659 O O . ILE A 1 78 ? -0.190 4.555 2.515 1.00 85.75 78 ILE A O 1
ATOM 663 N N . LEU A 1 79 ? 0.992 4.766 4.403 1.00 89.56 79 LEU A N 1
ATOM 664 C CA . LEU A 1 79 ? -0.084 4.298 5.280 1.00 89.56 79 LEU A CA 1
ATOM 665 C C . LEU A 1 79 ? -1.132 5.377 5.557 1.00 89.56 79 LEU A C 1
ATOM 667 O O . LEU A 1 79 ? -2.320 5.072 5.574 1.00 89.56 79 LEU A O 1
ATOM 671 N N . LEU A 1 80 ? -0.701 6.615 5.802 1.00 86.81 80 LEU A N 1
ATOM 672 C CA . LEU A 1 80 ? -1.584 7.709 6.215 1.00 86.81 80 LEU A CA 1
ATOM 673 C C . LEU A 1 80 ? -1.982 8.590 5.036 1.00 86.81 80 LEU A C 1
ATOM 675 O O . LEU A 1 80 ? -3.115 9.041 4.944 1.00 86.81 80 LEU A O 1
ATOM 679 N N . ARG A 1 81 ? -1.068 8.833 4.104 1.00 78.69 81 ARG A N 1
ATOM 680 C CA . ARG A 1 81 ? -1.316 9.689 2.940 1.00 78.69 81 ARG A CA 1
ATOM 681 C C . ARG A 1 81 ? -1.618 8.899 1.673 1.00 78.69 81 ARG A C 1
ATOM 683 O O . ARG A 1 81 ? -2.168 9.447 0.725 1.00 78.69 81 ARG A O 1
ATOM 690 N N . GLY A 1 82 ? -1.218 7.631 1.637 1.00 57.28 82 GLY A N 1
ATOM 691 C CA . GLY A 1 82 ? -1.112 6.863 0.412 1.00 57.28 82 GLY A CA 1
ATOM 692 C C . GLY A 1 82 ? -2.459 6.704 -0.267 1.00 57.28 82 GLY A C 1
ATOM 693 O O . GLY A 1 82 ? -3.304 5.961 0.224 1.00 57.28 82 GLY A O 1
ATOM 694 N N . ASN A 1 83 ? -2.586 7.398 -1.405 1.00 57.91 83 ASN A N 1
ATOM 695 C CA . ASN A 1 83 ? -3.461 7.157 -2.554 1.00 57.91 83 ASN A CA 1
ATOM 696 C C . ASN A 1 83 ? -4.545 6.106 -2.325 1.00 57.91 83 ASN A C 1
ATOM 698 O O . ASN A 1 83 ? -4.190 4.953 -2.123 1.00 57.91 83 ASN A O 1
ATOM 702 N N . TYR A 1 84 ? -5.813 6.486 -2.506 1.00 59.28 84 TYR A N 1
ATOM 703 C CA . TYR A 1 84 ? -7.017 5.652 -2.654 1.00 59.28 84 TYR A CA 1
ATOM 704 C C . TYR A 1 84 ? -7.022 4.299 -1.904 1.00 59.28 84 TYR A C 1
ATOM 706 O O . TYR A 1 84 ? -7.764 4.180 -0.943 1.00 59.28 84 TYR A O 1
ATOM 714 N N . ILE A 1 85 ? -6.198 3.319 -2.279 1.00 75.56 85 ILE A N 1
ATOM 715 C CA . ILE A 1 85 ? -6.060 1.954 -1.740 1.00 75.56 85 ILE A CA 1
ATOM 716 C C . ILE A 1 85 ? -6.415 1.788 -0.255 1.00 75.56 85 ILE A C 1
ATOM 718 O O . ILE A 1 85 ? -7.250 0.945 0.068 1.00 75.56 85 ILE A O 1
ATOM 722 N N . PHE A 1 86 ? -5.780 2.532 0.661 1.00 81.12 86 PHE A N 1
ATOM 723 C CA . PHE A 1 86 ? -6.051 2.379 2.099 1.00 81.12 86 PHE A CA 1
ATOM 724 C C . PHE A 1 86 ? -7.085 3.375 2.634 1.00 81.12 86 PHE A C 1
ATOM 726 O O . PHE A 1 86 ? -7.759 3.085 3.621 1.00 81.12 86 PHE A O 1
ATOM 733 N N . GLY A 1 87 ? -7.264 4.528 1.990 1.00 78.12 87 GLY A N 1
ATOM 734 C CA . GLY A 1 87 ? -8.227 5.542 2.418 1.00 78.12 87 GLY A CA 1
ATOM 735 C C . GLY A 1 87 ? -8.111 5.905 3.908 1.00 78.12 87 GLY A C 1
ATOM 736 O O . GLY A 1 87 ? -7.015 6.098 4.426 1.00 78.12 87 GLY A O 1
ATOM 737 N N . PHE A 1 88 ? -9.241 5.940 4.628 1.00 82.75 88 PHE A N 1
ATOM 738 C CA . PHE A 1 88 ? -9.272 6.240 6.073 1.00 82.75 88 PHE A CA 1
ATOM 739 C C . PHE A 1 88 ? -8.907 5.080 6.993 1.00 82.75 88 PHE A C 1
ATOM 741 O O . PHE A 1 88 ? -8.950 5.208 8.217 1.00 82.75 88 PHE A O 1
ATOM 748 N N . TYR A 1 89 ? -8.554 3.936 6.421 1.00 89.69 89 TYR A N 1
ATOM 749 C CA . TYR A 1 89 ? -8.357 2.717 7.178 1.00 89.69 89 TYR A CA 1
ATOM 750 C C . TYR A 1 89 ? -7.308 2.885 8.287 1.00 89.69 89 TYR A C 1
ATOM 752 O O . TYR A 1 89 ? -7.613 2.682 9.462 1.00 89.69 89 TYR A O 1
ATOM 760 N N . PHE A 1 90 ? -6.089 3.321 7.951 1.00 92.50 90 PHE A N 1
ATOM 761 C CA . PHE A 1 90 ? -5.014 3.433 8.944 1.00 92.50 90 PHE A CA 1
ATOM 762 C C . PHE A 1 90 ? -5.210 4.581 9.936 1.00 92.50 90 PHE A C 1
ATOM 764 O O . PHE A 1 90 ? -4.731 4.482 11.064 1.00 92.50 90 PHE A O 1
ATOM 771 N N . TYR A 1 91 ? -5.978 5.610 9.581 1.00 90.88 91 TYR A N 1
ATOM 772 C CA . TYR A 1 91 ? -6.395 6.642 10.529 1.00 90.88 91 TYR A CA 1
ATOM 773 C C . TYR A 1 91 ? -7.252 6.053 11.651 1.00 90.88 91 TYR A C 1
ATOM 775 O O . TYR A 1 91 ? -6.978 6.283 12.826 1.00 90.88 91 TYR A O 1
ATOM 783 N N . LEU A 1 92 ? -8.220 5.197 11.318 1.00 91.56 92 LEU A N 1
ATOM 784 C CA . LEU A 1 92 ? -9.032 4.503 12.320 1.00 91.56 92 LEU A CA 1
ATOM 785 C C . LEU A 1 92 ? -8.222 3.486 13.130 1.00 91.56 92 LEU A C 1
ATOM 787 O O . LEU A 1 92 ? -8.484 3.317 14.321 1.00 91.56 92 LEU A O 1
ATOM 791 N N . VAL A 1 93 ? -7.217 2.840 12.524 1.00 96.19 93 VAL A N 1
ATOM 792 C CA . VAL A 1 93 ? -6.268 1.994 13.269 1.00 96.19 93 VAL A CA 1
ATOM 793 C C . VAL A 1 93 ? -5.513 2.824 14.311 1.00 96.19 93 VAL A C 1
ATOM 795 O O . VAL A 1 93 ? -5.449 2.412 15.470 1.00 96.19 93 VAL A O 1
ATOM 798 N N . LEU A 1 94 ? -4.991 4.002 13.942 1.00 95.62 94 LEU A N 1
ATOM 799 C CA . LEU A 1 94 ? -4.347 4.924 14.887 1.00 95.62 94 LEU A CA 1
ATOM 800 C C . LEU A 1 94 ? -5.307 5.362 16.000 1.00 95.62 94 LEU A C 1
ATOM 802 O O . LEU A 1 94 ? -4.916 5.379 17.167 1.00 95.62 94 LEU A O 1
ATOM 806 N N . GLY A 1 95 ? -6.571 5.625 15.664 1.00 94.50 95 GLY A N 1
ATOM 807 C CA . GLY A 1 95 ? -7.632 5.879 16.640 1.00 94.50 95 GLY A CA 1
ATOM 808 C C . GLY A 1 95 ? -7.816 4.755 17.637 1.00 94.50 95 GLY A C 1
ATOM 809 O O . GLY A 1 95 ? -7.800 4.990 18.841 1.00 94.50 95 GLY A O 1
ATOM 810 N N . GLY A 1 96 ? -7.925 3.522 17.145 1.00 96.25 96 GLY A N 1
ATOM 811 C CA . GLY A 1 96 ? -8.044 2.340 17.989 1.00 96.25 96 GLY A CA 1
ATOM 812 C C . GLY A 1 96 ? -6.823 2.123 18.886 1.00 96.25 96 GLY A C 1
ATOM 813 O O . GLY A 1 96 ? -6.984 1.768 20.054 1.00 96.25 96 GLY A O 1
ATOM 814 N N . ILE A 1 97 ? -5.610 2.394 18.388 1.00 97.81 97 ILE A N 1
ATOM 815 C CA . ILE A 1 97 ? -4.375 2.358 19.190 1.00 97.81 97 ILE A CA 1
ATOM 816 C C . ILE A 1 97 ? -4.431 3.405 20.306 1.00 97.81 97 ILE A C 1
ATOM 818 O O . ILE A 1 97 ? -4.217 3.076 21.474 1.00 97.81 97 ILE A O 1
ATOM 822 N N . LEU A 1 98 ? -4.748 4.655 19.967 1.00 96.81 98 LEU A N 1
ATOM 823 C CA . LEU A 1 98 ? -4.828 5.748 20.932 1.00 96.81 98 LEU A CA 1
ATOM 824 C C . LEU A 1 98 ? -5.924 5.492 21.974 1.00 96.81 98 LEU A C 1
ATOM 826 O O . LEU A 1 98 ? -5.686 5.627 23.174 1.00 96.81 98 LEU A O 1
ATOM 830 N N . TYR A 1 99 ? -7.094 5.026 21.538 1.00 96.25 99 TYR A N 1
ATOM 831 C CA . TYR A 1 99 ? -8.175 4.591 22.413 1.00 96.25 99 TYR A CA 1
ATOM 832 C C . TYR A 1 99 ? -7.730 3.485 23.371 1.00 96.25 99 TYR A C 1
ATOM 834 O O . TYR A 1 99 ? -8.027 3.564 24.562 1.00 96.25 99 TYR A O 1
ATOM 842 N N . ALA A 1 100 ? -7.005 2.467 22.897 1.00 96.88 100 ALA A N 1
ATOM 843 C CA . ALA A 1 100 ? -6.506 1.382 23.743 1.00 96.88 100 ALA A CA 1
ATOM 844 C C . ALA A 1 100 ? -5.577 1.891 24.852 1.00 96.88 100 ALA A C 1
ATOM 846 O O . ALA A 1 100 ? -5.647 1.417 25.988 1.00 96.88 100 ALA A O 1
ATOM 847 N N . ILE A 1 101 ? -4.719 2.863 24.523 1.00 96.88 101 ILE A N 1
ATOM 848 C CA . ILE A 1 101 ? -3.799 3.499 25.471 1.00 96.88 101 ILE A CA 1
ATOM 849 C C . ILE A 1 101 ? -4.593 4.285 26.523 1.00 96.88 101 ILE A C 1
ATOM 851 O O . ILE A 1 101 ? -4.391 4.071 27.719 1.00 96.88 101 ILE A O 1
ATOM 855 N N . LEU A 1 102 ? -5.532 5.134 26.092 1.00 96.00 102 LEU A N 1
ATOM 856 C CA . LEU A 1 102 ? -6.338 5.988 26.974 1.00 96.00 102 LEU A CA 1
ATOM 857 C C . LEU A 1 102 ? -7.290 5.180 27.874 1.00 96.00 102 LEU A C 1
ATOM 859 O O . LEU A 1 102 ? -7.390 5.440 29.072 1.00 96.00 102 LEU A O 1
ATOM 863 N N . SER A 1 103 ? -7.943 4.156 27.320 1.00 94.56 103 SER A N 1
ATOM 864 C CA . SER A 1 103 ? -8.888 3.283 28.035 1.00 94.56 103 SER A CA 1
ATOM 865 C C . SER A 1 103 ? -8.216 2.160 28.832 1.00 94.56 103 SER A C 1
ATOM 867 O O . SER A 1 103 ? -8.884 1.463 29.597 1.00 94.56 103 SER A O 1
ATOM 869 N N . LYS A 1 104 ? -6.900 1.965 28.664 1.00 95.44 104 LYS A N 1
ATOM 870 C CA . LYS A 1 104 ? -6.112 0.868 29.250 1.00 95.44 104 LYS A CA 1
ATOM 871 C C . LYS A 1 104 ? -6.638 -0.539 28.899 1.00 95.44 104 LYS A C 1
ATOM 873 O O . LYS A 1 104 ? -6.400 -1.473 29.670 1.00 95.44 104 LYS A O 1
ATOM 878 N N . SER A 1 105 ? -7.300 -0.723 27.749 1.00 93.19 105 SER A N 1
ATOM 879 C CA . SER A 1 105 ? -7.762 -2.048 27.294 1.00 93.19 105 SER A CA 1
ATOM 880 C C . SER A 1 105 ? -6.575 -3.002 27.130 1.00 93.19 105 SER A C 1
ATOM 882 O O . SER A 1 105 ? -5.615 -2.712 26.414 1.00 93.19 105 SER A O 1
ATOM 884 N N . LYS A 1 106 ? -6.616 -4.145 27.823 1.00 92.69 106 LYS A N 1
ATOM 885 C CA . LYS A 1 106 ? -5.556 -5.166 27.755 1.00 92.69 106 LYS A CA 1
ATOM 886 C C . LYS A 1 106 ? -5.700 -6.029 26.505 1.00 92.69 106 LYS A C 1
ATOM 888 O O . LYS A 1 106 ? -4.699 -6.474 25.956 1.00 92.69 106 LYS A O 1
ATOM 893 N N . GLU A 1 107 ? -6.932 -6.215 26.051 1.00 90.31 107 GLU A N 1
ATOM 894 C CA . GLU A 1 107 ? -7.316 -7.020 24.897 1.00 90.31 107 GLU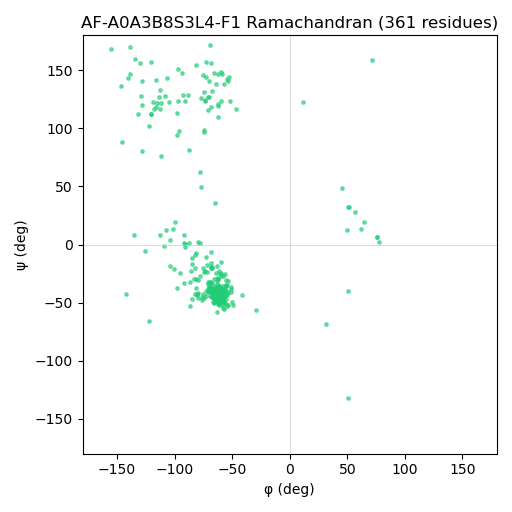 A CA 1
ATOM 895 C C . GLU A 1 107 ? -6.711 -6.442 23.612 1.00 90.31 107 GLU A C 1
ATOM 897 O O . GLU A 1 107 ? -6.083 -7.163 22.836 1.00 90.31 107 GLU A O 1
ATOM 902 N N . LEU A 1 108 ? -6.798 -5.117 23.434 1.00 91.25 108 LEU A N 1
ATOM 903 C CA . LEU A 1 108 ? -6.234 -4.431 22.270 1.00 91.25 108 LEU A CA 1
ATOM 904 C C . LEU A 1 108 ? -4.704 -4.491 22.215 1.00 91.25 108 LEU A C 1
ATOM 906 O O . LEU A 1 108 ? -4.145 -4.533 21.120 1.00 91.25 108 LEU A O 1
ATOM 910 N N . LYS A 1 109 ? -4.004 -4.554 23.357 1.00 92.81 109 LYS A N 1
ATOM 911 C CA . LYS A 1 109 ? -2.527 -4.557 23.386 1.00 92.81 109 LYS A CA 1
ATOM 912 C C . LYS A 1 109 ? -1.925 -5.702 22.580 1.00 92.81 109 LYS A C 1
ATOM 914 O O . LYS A 1 109 ? -0.891 -5.510 21.949 1.00 92.81 109 LYS A O 1
ATOM 919 N N . CYS A 1 110 ? -2.571 -6.869 22.573 1.00 90.44 110 CYS A N 1
ATOM 920 C CA . CYS A 1 110 ? -2.099 -8.017 21.802 1.00 90.44 110 CYS A CA 1
ATOM 921 C C . CYS A 1 110 ? -2.148 -7.740 20.290 1.00 90.44 110 CYS A C 1
ATOM 923 O O . CYS A 1 110 ? -1.163 -7.963 19.587 1.00 90.44 110 CYS A O 1
ATOM 925 N N . PHE A 1 111 ? -3.256 -7.183 19.795 1.00 94.19 111 PHE A N 1
ATOM 926 C CA . PHE A 1 111 ? -3.410 -6.851 18.377 1.00 94.19 111 PHE A CA 1
ATOM 927 C C . PHE A 1 111 ? -2.527 -5.675 17.955 1.00 94.19 111 PHE A C 1
ATOM 929 O O . PHE A 1 111 ? -1.965 -5.694 16.863 1.00 94.19 111 PHE A O 1
ATOM 936 N N . ILE A 1 112 ? -2.335 -4.693 18.839 1.00 96.38 112 ILE A N 1
ATOM 937 C CA . ILE A 1 112 ? -1.393 -3.588 18.626 1.00 96.38 112 ILE A CA 1
ATOM 938 C C . ILE A 1 112 ? 0.036 -4.126 18.529 1.00 96.38 112 ILE A C 1
ATOM 940 O O . ILE A 1 112 ? 0.761 -3.767 17.607 1.00 96.38 112 ILE A O 1
ATOM 944 N N . PHE A 1 113 ? 0.433 -5.036 19.420 1.00 95.81 113 PHE A N 1
ATOM 945 C CA . PHE A 1 113 ? 1.738 -5.689 19.344 1.00 95.81 113 PHE A CA 1
ATOM 946 C C . PHE A 1 113 ? 1.909 -6.484 18.042 1.00 95.81 113 PHE A C 1
ATOM 948 O O . PHE A 1 113 ? 2.969 -6.418 17.420 1.00 95.81 113 PHE A O 1
ATOM 955 N N . TRP A 1 114 ? 0.870 -7.193 17.588 1.00 96.06 114 TRP A N 1
ATOM 956 C CA . TRP A 1 114 ? 0.888 -7.889 16.299 1.00 96.06 114 TRP A CA 1
ATOM 957 C C . TRP A 1 114 ? 1.064 -6.916 15.123 1.00 96.06 114 TRP A C 1
ATOM 959 O O . TRP A 1 114 ? 1.946 -7.129 14.289 1.00 96.06 114 TRP A O 1
ATOM 969 N N . LEU A 1 115 ? 0.298 -5.821 15.089 1.00 96.44 115 LEU A N 1
ATOM 970 C CA . LEU A 1 115 ? 0.436 -4.768 14.081 1.00 96.44 115 LEU A CA 1
ATOM 971 C C . LEU A 1 115 ? 1.853 -4.179 14.076 1.00 96.44 115 LEU A C 1
ATOM 973 O O . LEU A 1 115 ? 2.472 -4.105 13.019 1.00 96.44 115 LEU A O 1
ATOM 977 N N . ILE A 1 116 ? 2.377 -3.798 15.247 1.00 95.88 116 ILE A N 1
ATOM 978 C CA . ILE A 1 116 ? 3.721 -3.221 15.391 1.00 95.88 116 ILE A CA 1
ATOM 979 C C . ILE A 1 116 ? 4.781 -4.223 14.933 1.00 95.88 116 ILE A C 1
ATOM 981 O O . ILE A 1 116 ? 5.699 -3.847 14.215 1.00 95.88 116 ILE A O 1
ATOM 985 N N . SER A 1 117 ? 4.642 -5.503 15.278 1.00 95.56 117 SER A N 1
ATOM 986 C CA . SER A 1 117 ? 5.589 -6.540 14.857 1.00 95.56 117 SER A CA 1
ATOM 987 C C . SER A 1 117 ? 5.645 -6.666 13.334 1.00 95.56 117 SER A C 1
ATOM 989 O O . SER A 1 117 ? 6.728 -6.681 12.757 1.00 95.56 117 SER A O 1
ATOM 991 N N . LEU A 1 118 ? 4.487 -6.697 12.665 1.00 95.00 118 LEU A N 1
ATOM 992 C CA . LEU A 1 118 ? 4.430 -6.702 11.202 1.00 95.00 118 LEU A CA 1
ATOM 993 C C . LEU A 1 118 ? 4.978 -5.403 10.605 1.00 95.00 118 LEU A C 1
ATOM 995 O O . LEU A 1 118 ? 5.715 -5.450 9.626 1.00 95.00 118 LEU A O 1
ATOM 999 N N . TYR A 1 119 ? 4.663 -4.251 11.200 1.00 94.25 119 TYR A N 1
ATOM 1000 C CA . TYR A 1 119 ? 5.193 -2.960 10.766 1.00 94.25 119 TYR A CA 1
ATOM 1001 C C . TYR A 1 119 ? 6.725 -2.937 10.829 1.00 94.25 119 TYR A C 1
ATOM 1003 O O . TYR A 1 119 ? 7.377 -2.514 9.874 1.00 94.25 119 TYR A O 1
ATOM 1011 N N . LEU A 1 120 ? 7.311 -3.447 11.915 1.00 92.94 120 LEU A N 1
ATOM 1012 C CA . LEU A 1 120 ? 8.757 -3.582 12.063 1.00 92.94 120 LEU A CA 1
ATOM 1013 C C . LEU A 1 120 ? 9.328 -4.556 11.027 1.00 92.94 120 LEU A C 1
ATOM 1015 O O . LEU A 1 120 ? 10.292 -4.208 10.356 1.00 92.94 120 LEU A O 1
ATOM 1019 N N . ILE A 1 121 ? 8.709 -5.720 10.813 1.00 93.19 121 ILE A N 1
ATOM 1020 C CA . ILE A 1 121 ? 9.144 -6.668 9.772 1.00 93.19 121 ILE A CA 1
ATOM 1021 C C . ILE A 1 121 ? 9.126 -6.018 8.383 1.00 93.19 121 ILE A C 1
ATOM 1023 O O . ILE A 1 121 ? 10.037 -6.238 7.596 1.00 93.19 121 ILE A O 1
ATOM 1027 N N . LEU A 1 122 ? 8.132 -5.191 8.061 1.00 90.19 122 LEU A N 1
ATOM 1028 C CA . LEU A 1 122 ? 8.069 -4.525 6.758 1.00 90.19 122 LEU A CA 1
ATOM 1029 C C . LEU A 1 122 ? 9.132 -3.427 6.601 1.00 90.19 122 LEU A C 1
ATOM 1031 O O . LEU A 1 122 ? 9.637 -3.225 5.496 1.00 90.19 122 LEU A O 1
ATOM 1035 N N . ASN A 1 123 ? 9.498 -2.740 7.687 1.00 88.19 123 ASN A N 1
ATOM 1036 C CA . ASN A 1 123 ? 10.546 -1.714 7.685 1.00 88.19 123 ASN A CA 1
ATOM 1037 C C . ASN A 1 123 ? 11.960 -2.307 7.655 1.00 88.19 123 ASN A C 1
ATOM 1039 O O . ASN A 1 123 ? 12.793 -1.851 6.875 1.00 88.19 123 ASN A O 1
ATOM 1043 N N . PHE A 1 124 ? 12.204 -3.319 8.487 1.00 90.94 124 PHE A N 1
ATOM 1044 C CA . PHE A 1 124 ? 13.516 -3.920 8.745 1.00 90.94 124 PHE A CA 1
ATOM 1045 C C . PHE A 1 124 ? 13.708 -5.279 8.059 1.00 90.94 124 PHE A C 1
ATOM 1047 O O . PHE A 1 124 ? 14.712 -5.953 8.271 1.00 90.94 124 PHE A O 1
ATOM 1054 N N . GLY A 1 125 ? 12.738 -5.731 7.269 1.00 88.69 125 GLY A N 1
ATOM 1055 C CA . GLY A 1 125 ? 12.832 -6.978 6.524 1.00 88.69 125 GLY A CA 1
ATOM 1056 C C . GLY A 1 125 ? 13.789 -6.855 5.345 1.00 88.69 125 GLY A C 1
ATOM 1057 O O . GLY A 1 125 ? 13.839 -5.820 4.672 1.00 88.69 125 GLY A O 1
ATOM 1058 N N . SER A 1 126 ? 14.505 -7.949 5.082 1.00 86.25 126 SER A N 1
ATOM 1059 C CA . SER A 1 126 ? 15.434 -8.080 3.962 1.00 86.25 126 SER A CA 1
ATOM 1060 C C . SER A 1 126 ? 14.975 -9.162 2.985 1.00 86.25 126 SER A C 1
ATOM 1062 O O . SER A 1 126 ? 14.507 -10.218 3.410 1.00 86.25 126 SER A O 1
ATOM 1064 N N . THR A 1 127 ? 15.145 -8.934 1.680 1.00 81.81 127 THR A N 1
ATOM 1065 C CA . THR A 1 127 ? 14.964 -9.977 0.647 1.00 81.81 127 THR A CA 1
ATOM 1066 C C . THR A 1 127 ? 16.188 -10.885 0.486 1.00 81.81 127 THR A C 1
ATOM 1068 O O . THR A 1 127 ? 16.126 -11.878 -0.239 1.00 81.81 127 THR A O 1
ATOM 1071 N N . SER A 1 128 ? 17.302 -10.570 1.152 1.00 79.94 128 SER A N 1
ATOM 1072 C CA . SER A 1 128 ? 18.550 -11.337 1.113 1.00 79.94 128 SER A CA 1
ATOM 1073 C C . SER A 1 128 ? 19.043 -11.657 2.524 1.00 79.94 128 SER A C 1
ATOM 1075 O O . SER A 1 128 ? 18.963 -10.835 3.436 1.00 79.94 128 SER A O 1
ATOM 1077 N N . LEU A 1 129 ? 19.558 -12.877 2.697 1.00 82.56 129 LEU A N 1
ATOM 1078 C CA . LEU A 1 129 ? 20.195 -13.327 3.939 1.00 82.56 129 LEU A CA 1
ATOM 1079 C C . LEU A 1 129 ? 21.682 -12.950 4.006 1.00 82.56 129 LEU A C 1
ATOM 1081 O O . LEU A 1 129 ? 22.246 -12.894 5.092 1.00 82.56 129 LEU A O 1
ATOM 1085 N N . LYS A 1 130 ? 22.327 -12.725 2.852 1.00 85.19 130 LYS A N 1
ATOM 1086 C CA . LYS A 1 130 ? 23.770 -12.427 2.764 1.00 85.19 130 LYS A CA 1
ATOM 1087 C C . LYS A 1 130 ? 24.069 -10.940 2.914 1.00 85.19 130 LYS A C 1
ATOM 1089 O O . LYS A 1 130 ? 25.124 -10.562 3.404 1.00 85.19 130 LYS A O 1
ATOM 1094 N N . SER A 1 131 ? 23.148 -10.113 2.446 1.00 80.69 131 SER A N 1
ATOM 1095 C CA . SER A 1 131 ? 23.239 -8.659 2.444 1.00 80.69 131 SER A CA 1
ATOM 1096 C C . SER A 1 131 ? 21.872 -8.098 2.794 1.00 80.69 131 SER A C 1
ATOM 1098 O O . SER A 1 131 ? 20.852 -8.661 2.398 1.00 80.69 131 SER A O 1
ATOM 1100 N N . TYR A 1 132 ? 21.829 -7.003 3.549 1.00 79.50 132 TYR A N 1
ATOM 1101 C CA . TYR A 1 132 ? 20.556 -6.348 3.807 1.00 79.50 132 TYR A CA 1
ATOM 1102 C C . TYR A 1 132 ? 20.062 -5.674 2.532 1.00 79.50 132 TYR A C 1
ATOM 1104 O O . TYR A 1 132 ? 20.682 -4.739 2.029 1.00 79.50 132 TYR A O 1
ATOM 1112 N N . ILE A 1 133 ? 18.934 -6.152 2.027 1.00 78.62 133 ILE A N 1
ATOM 1113 C CA . ILE A 1 133 ? 18.246 -5.587 0.880 1.00 78.62 133 ILE A CA 1
ATOM 1114 C C . ILE A 1 133 ? 16.838 -5.221 1.348 1.00 78.62 133 ILE A C 1
ATOM 1116 O O . ILE A 1 133 ? 16.012 -6.126 1.491 1.00 78.62 133 ILE A O 1
ATOM 1120 N N . PRO A 1 134 ? 16.550 -3.933 1.618 1.00 81.31 134 PRO A N 1
ATOM 1121 C CA . PRO A 1 134 ? 15.278 -3.541 2.205 1.00 81.31 134 PRO A CA 1
ATOM 1122 C C . PRO A 1 134 ? 14.110 -4.002 1.332 1.00 81.31 134 PRO A C 1
ATOM 1124 O O . PRO A 1 134 ? 14.141 -3.863 0.107 1.00 81.31 134 PRO A O 1
ATOM 1127 N N . LEU A 1 135 ? 13.058 -4.519 1.973 1.00 83.31 135 LEU A N 1
ATOM 1128 C CA . LEU A 1 135 ? 11.801 -4.815 1.286 1.00 83.31 135 LEU A CA 1
ATOM 1129 C C . LEU A 1 135 ? 11.287 -3.581 0.532 1.00 83.31 135 LEU A C 1
ATOM 1131 O O . LEU A 1 135 ? 11.328 -2.453 1.030 1.00 83.31 135 LEU A O 1
ATOM 1135 N N . LEU A 1 136 ? 10.753 -3.806 -0.664 1.00 78.94 136 LEU A N 1
ATOM 1136 C CA . LEU A 1 136 ? 10.153 -2.755 -1.475 1.00 78.94 136 LEU A CA 1
ATOM 1137 C C . LEU A 1 136 ? 8.947 -2.145 -0.755 1.00 78.94 136 LEU A C 1
ATOM 1139 O O . LEU A 1 136 ? 7.971 -2.830 -0.456 1.00 78.94 136 LEU A O 1
ATOM 1143 N N . ALA A 1 137 ? 8.995 -0.837 -0.506 1.00 81.69 137 ALA A N 1
ATOM 1144 C CA . ALA A 1 137 ? 7.890 -0.090 0.089 1.00 81.69 137 ALA A CA 1
ATOM 1145 C C . ALA A 1 137 ? 6.791 0.196 -0.950 1.00 81.69 137 ALA A C 1
ATOM 1147 O O . ALA A 1 137 ? 6.515 1.347 -1.265 1.00 81.69 137 ALA A O 1
ATOM 1148 N N . THR A 1 138 ? 6.171 -0.848 -1.503 1.00 80.75 138 THR A N 1
ATOM 1149 C CA . THR A 1 138 ? 4.965 -0.691 -2.331 1.00 80.75 138 THR A CA 1
ATOM 1150 C C . THR A 1 138 ? 3.721 -0.951 -1.495 1.00 80.75 138 THR A C 1
ATOM 1152 O O . THR A 1 138 ? 3.747 -1.747 -0.556 1.00 80.75 138 THR A O 1
ATOM 1155 N N . GLN A 1 139 ? 2.607 -0.314 -1.855 1.00 83.75 139 GLN A N 1
ATOM 1156 C CA . GLN A 1 139 ? 1.344 -0.389 -1.110 1.00 83.75 139 GLN A CA 1
ATOM 1157 C C . GLN A 1 139 ? 0.913 -1.835 -0.810 1.00 83.75 139 GLN A C 1
ATOM 1159 O O . GLN A 1 139 ? 0.520 -2.148 0.309 1.00 83.75 139 GLN A O 1
ATOM 1164 N N . ARG A 1 140 ? 1.074 -2.757 -1.766 1.00 83.31 140 ARG A N 1
ATOM 1165 C CA . ARG A 1 140 ? 0.669 -4.168 -1.612 1.00 83.31 140 ARG A CA 1
ATOM 1166 C C . ARG A 1 140 ? 1.423 -4.906 -0.503 1.00 83.31 140 ARG A C 1
ATOM 1168 O O . ARG A 1 140 ? 0.857 -5.802 0.116 1.00 83.31 140 ARG A O 1
ATOM 1175 N N . HIS A 1 141 ? 2.663 -4.517 -0.206 1.00 85.88 141 HIS A N 1
ATOM 1176 C CA . HIS A 1 141 ? 3.431 -5.127 0.884 1.00 85.88 141 HIS A CA 1
ATOM 1177 C C . HIS A 1 141 ? 2.853 -4.802 2.266 1.00 85.88 141 HIS A C 1
ATOM 1179 O O . HIS A 1 141 ? 3.159 -5.502 3.225 1.00 85.88 141 HIS A O 1
ATOM 1185 N N . PHE A 1 142 ? 1.983 -3.794 2.377 1.00 90.19 142 PHE A N 1
ATOM 1186 C CA . PHE A 1 142 ? 1.325 -3.423 3.630 1.00 90.19 142 PHE A CA 1
ATOM 1187 C C . PHE A 1 142 ? -0.023 -4.123 3.847 1.00 90.19 142 PHE A C 1
ATOM 1189 O O . PHE A 1 142 ? -0.611 -3.975 4.915 1.00 90.19 142 PHE A O 1
ATOM 1196 N N . TYR A 1 143 ? -0.500 -4.944 2.903 1.00 91.56 143 TYR A N 1
ATOM 1197 C CA . TYR A 1 143 ? -1.731 -5.729 3.078 1.00 91.56 143 TYR A CA 1
ATOM 1198 C C . TYR A 1 143 ? -1.735 -6.628 4.325 1.00 91.56 143 TYR A C 1
ATOM 1200 O O . TYR A 1 143 ? -2.778 -6.717 4.971 1.00 91.56 143 TYR A O 1
ATOM 1208 N N . PRO A 1 144 ? -0.611 -7.232 4.759 1.00 93.69 144 PRO A N 1
ATOM 1209 C CA . PRO A 1 144 ? -0.572 -7.963 6.022 1.00 93.69 144 PRO A CA 1
ATOM 1210 C C . PRO A 1 144 ? -0.964 -7.122 7.249 1.00 93.69 144 PRO A C 1
ATOM 1212 O O . PRO A 1 144 ? -1.486 -7.681 8.210 1.00 93.69 144 PRO A O 1
ATOM 1215 N N . LEU A 1 145 ? -0.775 -5.794 7.224 1.00 95.06 145 LEU A N 1
ATOM 1216 C CA . LEU A 1 145 ? -1.200 -4.894 8.307 1.00 95.06 145 LEU A CA 1
ATOM 1217 C C . LEU A 1 145 ? -2.726 -4.722 8.374 1.00 95.06 145 LEU A C 1
ATOM 1219 O O . LEU A 1 145 ? -3.253 -4.295 9.405 1.00 95.06 145 LEU A O 1
ATOM 1223 N N . ILE A 1 146 ? -3.451 -5.068 7.304 1.00 93.50 146 ILE A N 1
ATOM 1224 C CA . ILE A 1 146 ? -4.913 -4.967 7.258 1.00 93.50 146 ILE A CA 1
ATOM 1225 C C . ILE A 1 146 ? -5.556 -5.922 8.277 1.00 93.50 146 ILE A C 1
ATOM 1227 O O . ILE A 1 146 ? -6.521 -5.576 8.946 1.00 93.50 146 ILE A O 1
ATOM 1231 N N . PHE A 1 147 ? -5.011 -7.119 8.473 1.00 92.62 147 PHE A N 1
ATOM 1232 C CA . PHE A 1 147 ? -5.625 -8.090 9.384 1.00 92.62 147 PHE A CA 1
ATOM 1233 C C . PHE A 1 147 ? -5.667 -7.621 10.848 1.00 92.62 147 PHE A C 1
ATOM 1235 O O . PHE A 1 147 ? -6.766 -7.516 11.401 1.00 92.62 147 PHE A O 1
ATOM 1242 N N . PRO A 1 148 ? -4.533 -7.288 11.497 1.00 96.06 148 PRO A N 1
ATOM 1243 C CA . PRO A 1 148 ? -4.580 -6.775 12.860 1.00 96.06 148 PRO A CA 1
ATOM 1244 C C . PRO A 1 148 ? -5.317 -5.437 12.950 1.00 96.06 148 PRO A C 1
ATOM 1246 O O . PRO A 1 148 ? -6.008 -5.201 13.938 1.00 96.06 148 PRO A O 1
ATOM 1249 N N . GLY A 1 149 ? -5.223 -4.571 11.937 1.00 95.69 149 GLY A N 1
ATOM 1250 C CA . GLY A 1 149 ? -5.902 -3.279 11.984 1.00 95.69 149 GLY A CA 1
ATOM 1251 C C . GLY A 1 149 ? -7.434 -3.386 11.907 1.00 95.69 149 GLY A C 1
ATOM 1252 O O . GLY A 1 149 ? -8.101 -2.685 12.661 1.00 95.69 149 GLY A O 1
ATOM 1253 N N . ILE A 1 150 ? -8.010 -4.309 11.118 1.00 93.94 150 ILE A N 1
ATOM 1254 C CA . ILE A 1 150 ? -9.466 -4.547 11.094 1.00 93.94 150 ILE A CA 1
ATOM 1255 C C . ILE A 1 150 ? -9.935 -4.990 12.478 1.00 93.94 150 ILE A C 1
ATOM 1257 O O . ILE A 1 150 ? -10.972 -4.525 12.951 1.00 93.94 150 ILE A O 1
ATOM 1261 N N . ILE A 1 151 ? -9.171 -5.854 13.150 1.00 93.94 151 ILE A N 1
ATOM 1262 C CA . ILE A 1 151 ? -9.505 -6.318 14.501 1.00 93.94 151 ILE A CA 1
ATOM 1263 C C . ILE A 1 151 ? -9.431 -5.161 15.502 1.00 93.94 151 ILE A C 1
ATOM 1265 O O . ILE A 1 151 ? -10.352 -4.993 16.301 1.00 93.94 151 ILE A O 1
ATOM 1269 N N . ILE A 1 152 ? -8.380 -4.335 15.428 1.00 96.69 152 ILE A N 1
ATOM 1270 C CA . ILE A 1 152 ? -8.229 -3.137 16.266 1.00 96.69 152 ILE A CA 1
ATOM 1271 C C . ILE A 1 152 ? -9.424 -2.202 16.073 1.00 96.69 152 ILE A C 1
ATOM 1273 O O . ILE A 1 152 ? -10.041 -1.820 17.062 1.00 96.69 152 ILE A O 1
ATOM 1277 N N . ILE A 1 153 ? -9.791 -1.879 14.828 1.00 94.56 153 ILE A N 1
ATOM 1278 C CA . ILE A 1 153 ? -10.937 -1.012 14.510 1.00 94.56 153 ILE A CA 1
ATOM 1279 C C . ILE A 1 153 ? -12.245 -1.626 15.018 1.00 94.56 153 ILE A C 1
ATOM 1281 O O . ILE A 1 153 ? -13.037 -0.944 15.662 1.00 94.56 153 ILE A O 1
ATOM 1285 N N . SER A 1 154 ? -12.474 -2.914 14.761 1.00 93.62 154 SER A N 1
ATOM 1286 C CA . SER A 1 154 ? -13.711 -3.596 15.160 1.00 93.62 154 SER A CA 1
ATOM 1287 C C . SER A 1 154 ? -13.886 -3.577 16.676 1.00 93.62 154 SER A C 1
ATOM 1289 O O . SER A 1 154 ? -14.957 -3.231 17.175 1.00 93.62 154 SER A O 1
ATOM 1291 N N . PHE A 1 155 ? -12.825 -3.895 17.422 1.00 95.00 155 PHE A N 1
ATOM 1292 C CA . PHE A 1 155 ? -12.860 -3.873 18.880 1.00 95.00 155 PHE A CA 1
ATOM 1293 C C . PHE A 1 155 ? -12.963 -2.442 19.419 1.00 95.00 155 PHE A C 1
ATOM 1295 O O . PHE A 1 155 ? -13.728 -2.204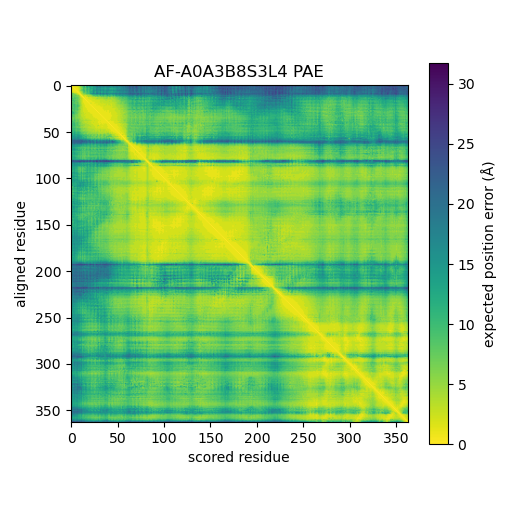 20.348 1.00 95.00 155 PHE A O 1
ATOM 1302 N N . TYR A 1 156 ? -12.252 -1.485 18.817 1.00 94.75 1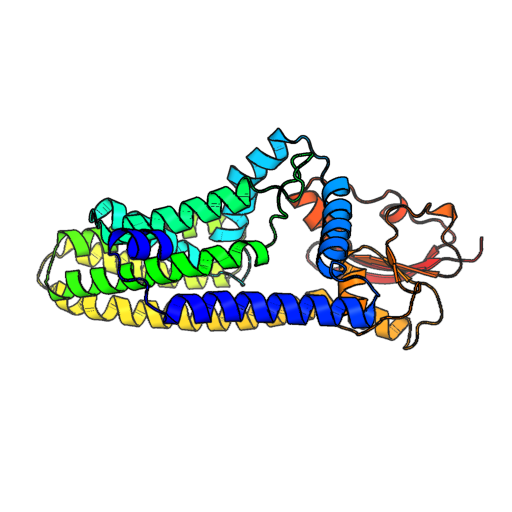56 TYR A N 1
ATOM 1303 C CA . TYR A 1 156 ? -12.344 -0.058 19.132 1.00 94.75 156 TYR A CA 1
ATOM 1304 C C . TYR A 1 156 ? -13.787 0.454 19.043 1.00 94.75 156 TYR A C 1
ATOM 1306 O O . TYR A 1 156 ? -14.306 0.994 20.019 1.00 94.75 156 TYR A O 1
ATOM 1314 N N . LEU A 1 157 ? -14.462 0.225 17.913 1.00 91.69 157 LEU A N 1
ATOM 1315 C CA . LEU A 1 157 ? -15.845 0.662 17.708 1.00 91.69 157 LEU A CA 1
ATOM 1316 C C . LEU A 1 157 ? -16.823 -0.081 18.626 1.00 91.69 157 LEU A C 1
ATOM 1318 O O . LEU A 1 157 ? -17.724 0.533 19.195 1.00 91.69 157 LEU A O 1
ATOM 1322 N N . TYR A 1 158 ? -16.639 -1.389 18.809 1.00 92.69 158 TYR A N 1
ATOM 1323 C CA . TYR A 1 158 ? -17.496 -2.197 19.676 1.00 92.69 158 TYR A CA 1
ATOM 1324 C C . TYR A 1 158 ? -17.385 -1.805 21.154 1.00 92.69 158 TYR A C 1
ATOM 1326 O O . TYR A 1 158 ? -18.401 -1.646 21.836 1.00 92.69 158 TYR A O 1
ATOM 1334 N N . ASP A 1 159 ? -16.163 -1.641 21.661 1.00 93.44 159 ASP A N 1
ATOM 1335 C CA . ASP A 1 159 ? -15.929 -1.286 23.058 1.00 93.44 159 ASP A CA 1
ATOM 1336 C C . ASP A 1 159 ? -16.365 0.154 23.350 1.00 93.44 159 ASP A C 1
ATOM 1338 O O . ASP A 1 159 ? -16.969 0.411 24.394 1.00 93.44 159 ASP A O 1
ATOM 1342 N N . ALA A 1 160 ? -16.158 1.072 22.399 1.00 89.88 160 ALA A N 1
ATOM 1343 C CA . ALA A 1 160 ? -16.700 2.424 22.470 1.00 89.88 160 ALA A CA 1
ATOM 1344 C C . ALA A 1 160 ? -18.236 2.419 22.498 1.00 89.88 160 ALA A C 1
ATOM 1346 O O . ALA A 1 160 ? -18.829 3.059 23.366 1.00 89.88 160 ALA A O 1
ATOM 1347 N N . TYR A 1 161 ? -18.891 1.647 21.621 1.00 88.62 161 TYR A N 1
ATOM 1348 C CA . TYR A 1 161 ? -20.351 1.500 21.606 1.00 88.62 161 TYR A CA 1
ATOM 1349 C C . TYR A 1 161 ? -20.889 0.974 22.940 1.00 88.62 161 TYR A C 1
ATOM 1351 O O . TYR A 1 161 ? -21.825 1.540 23.509 1.00 88.62 161 TYR A O 1
ATOM 1359 N N . LYS A 1 162 ? -20.265 -0.077 23.485 1.00 90.94 162 LYS A N 1
ATOM 1360 C CA . LYS A 1 162 ? -20.603 -0.603 24.813 1.00 90.94 162 LYS A CA 1
ATOM 1361 C C . LYS A 1 162 ? -20.395 0.432 25.909 1.00 90.94 162 LYS A C 1
ATOM 1363 O O . LYS A 1 162 ? -21.246 0.558 26.785 1.00 90.94 162 LYS A O 1
ATOM 1368 N N . GLY A 1 163 ? -19.284 1.166 25.864 1.00 89.06 163 GLY A N 1
ATOM 1369 C CA . GLY A 1 163 ? -18.997 2.257 26.789 1.00 89.06 163 GLY A CA 1
ATOM 1370 C C . GLY A 1 163 ? -20.090 3.323 26.762 1.00 89.06 163 GLY A C 1
ATOM 1371 O O . GLY A 1 163 ? -20.587 3.705 27.816 1.00 89.06 163 GLY A O 1
ATOM 1372 N N . ILE A 1 164 ? -20.531 3.719 25.568 1.00 85.62 164 ILE A N 1
ATOM 1373 C CA . ILE A 1 164 ? -21.624 4.673 25.358 1.00 85.62 164 ILE A CA 1
ATOM 1374 C C . ILE A 1 164 ? -22.944 4.148 25.941 1.00 85.62 164 ILE A C 1
ATOM 1376 O O . ILE A 1 164 ? -23.583 4.852 26.722 1.00 85.62 164 ILE A O 1
ATOM 1380 N N . LEU A 1 165 ? -23.340 2.911 25.615 1.00 85.06 165 LEU A N 1
ATOM 1381 C CA . LEU A 1 165 ? -24.578 2.309 26.127 1.00 85.06 165 LEU A CA 1
ATOM 1382 C C . LEU A 1 165 ? -24.577 2.180 27.653 1.00 85.06 165 LEU A C 1
ATOM 1384 O O . LEU A 1 165 ? -25.586 2.448 28.300 1.00 85.06 165 LEU A O 1
ATOM 1388 N N . ALA A 1 166 ? -23.433 1.809 28.228 1.00 91.75 166 ALA A N 1
ATOM 1389 C CA . ALA A 1 166 ? -23.243 1.707 29.670 1.00 91.75 166 ALA A CA 1
ATOM 1390 C C . ALA A 1 166 ? -23.029 3.070 30.355 1.00 91.75 166 ALA A C 1
ATOM 1392 O O . ALA A 1 166 ? -22.788 3.104 31.559 1.00 91.75 166 ALA A O 1
ATOM 1393 N N . LYS A 1 167 ? -23.066 4.184 29.605 1.00 88.38 167 LYS A N 1
ATOM 1394 C CA . LYS A 1 167 ? -22.740 5.540 30.081 1.00 88.38 167 LYS A CA 1
ATOM 1395 C C . LYS A 1 167 ? -21.375 5.621 30.789 1.00 88.38 167 LYS A C 1
ATOM 1397 O O . LYS A 1 167 ? -21.174 6.422 31.699 1.00 88.38 167 LYS A O 1
ATOM 1402 N N . ASN A 1 168 ? -20.411 4.801 30.368 1.00 89.94 168 ASN A N 1
ATOM 1403 C CA . ASN A 1 168 ? -19.051 4.800 30.896 1.00 89.94 168 ASN A CA 1
ATOM 1404 C C . ASN A 1 168 ? -18.278 6.013 30.363 1.00 89.94 168 ASN A C 1
ATOM 1406 O O . ASN A 1 168 ? -17.710 5.989 29.269 1.00 89.94 168 ASN A O 1
ATOM 1410 N N . LEU A 1 169 ? -18.234 7.066 31.177 1.00 87.62 169 LEU A N 1
ATOM 1411 C CA . LEU A 1 169 ? -17.638 8.349 30.824 1.00 87.62 169 LEU A CA 1
ATOM 1412 C C . LEU A 1 169 ? -16.169 8.244 30.380 1.00 87.62 169 LEU A C 1
ATOM 1414 O O . LEU A 1 169 ? -15.762 8.934 29.449 1.00 87.62 169 LEU A O 1
ATOM 1418 N N . VAL A 1 170 ? -15.370 7.379 31.015 1.00 90.94 170 VAL A N 1
ATOM 1419 C CA . VAL A 1 170 ? -13.939 7.225 30.695 1.00 90.94 170 VAL A CA 1
ATOM 1420 C C . VAL A 1 170 ? -13.761 6.682 29.279 1.00 90.94 170 VAL A C 1
ATOM 1422 O O . VAL A 1 170 ? -12.963 7.220 28.509 1.00 90.94 170 VAL A O 1
ATOM 1425 N N . LYS A 1 171 ? -14.535 5.654 28.908 1.00 90.94 171 LYS A N 1
ATOM 1426 C CA . LYS A 1 171 ? -14.500 5.078 27.556 1.00 90.94 171 LYS A CA 1
ATOM 1427 C C . LYS A 1 171 ? -15.026 6.058 26.515 1.00 90.94 171 LYS A C 1
ATOM 1429 O O . LYS A 1 171 ? -14.366 6.266 25.502 1.00 90.94 171 LYS A O 1
ATOM 1434 N N . THR A 1 172 ? -16.143 6.728 26.792 1.00 87.81 172 THR A N 1
ATOM 1435 C CA . THR A 1 172 ? -16.710 7.732 25.879 1.00 87.81 172 THR A CA 1
ATOM 1436 C C . THR A 1 172 ? -15.741 8.892 25.641 1.00 87.81 172 THR A C 1
ATOM 1438 O O . THR A 1 172 ? -15.516 9.271 24.494 1.00 87.81 172 THR A O 1
ATOM 1441 N N . LYS A 1 173 ? -15.099 9.419 26.696 1.00 88.56 173 LYS A N 1
ATOM 1442 C CA . LYS A 1 173 ? -14.072 10.466 26.567 1.00 88.56 173 LYS A CA 1
ATOM 1443 C C . LYS A 1 173 ? -12.860 9.975 25.782 1.00 88.56 173 LYS A C 1
ATOM 1445 O O . LYS A 1 173 ? -12.410 10.679 24.887 1.00 88.56 173 LYS A O 1
ATOM 1450 N N . SER A 1 174 ? -12.369 8.770 26.070 1.00 92.31 174 SER A N 1
ATOM 1451 C CA . SER A 1 174 ? -11.237 8.176 25.342 1.00 92.31 174 SER A CA 1
ATOM 1452 C C . SER A 1 174 ? -11.536 8.037 23.848 1.00 92.31 174 SER A C 1
ATOM 1454 O O . SER A 1 174 ? -10.692 8.375 23.024 1.00 92.31 174 SER A O 1
ATOM 1456 N N . PHE A 1 175 ? -12.750 7.596 23.500 1.00 90.69 175 PHE A N 1
ATOM 1457 C CA . PHE A 1 175 ? -13.222 7.495 22.119 1.00 90.69 175 PHE A CA 1
ATOM 1458 C C . PHE A 1 175 ? -13.247 8.866 21.432 1.00 90.69 175 PHE A C 1
ATOM 1460 O O . PHE A 1 175 ? -12.619 9.048 20.390 1.00 90.69 175 PHE A O 1
ATOM 1467 N N . CYS A 1 176 ? -13.880 9.860 22.060 1.00 87.75 176 CYS A N 1
ATOM 1468 C CA . CYS A 1 176 ? -13.963 11.218 21.522 1.00 87.75 176 CYS A CA 1
ATOM 1469 C C . CYS A 1 176 ? -12.574 11.852 21.332 1.00 87.75 176 CYS A C 1
ATOM 1471 O O . CYS A 1 176 ? -12.295 12.399 20.271 1.00 87.75 176 CYS A O 1
ATOM 1473 N N . ILE A 1 177 ? -11.680 11.731 22.322 1.00 88.25 177 ILE A N 1
ATOM 1474 C CA . ILE A 1 177 ? -10.296 12.227 22.227 1.00 88.25 177 ILE A CA 1
ATOM 1475 C C . ILE A 1 177 ? -9.560 11.542 21.075 1.00 88.25 177 ILE A C 1
ATOM 1477 O O . ILE A 1 177 ? -8.851 12.209 20.326 1.00 88.25 177 ILE A O 1
ATOM 1481 N N . SER A 1 178 ? -9.731 10.227 20.903 1.00 92.50 178 SER A N 1
ATOM 1482 C CA . SER A 1 178 ? -9.057 9.518 19.817 1.00 92.50 178 SER A CA 1
ATOM 1483 C C . SER A 1 178 ? -9.505 9.987 18.432 1.00 92.50 178 SER A C 1
ATOM 1485 O O . SER A 1 178 ? -8.648 10.196 17.579 1.00 92.50 178 SER A O 1
ATOM 1487 N N . LEU A 1 179 ? -10.804 10.244 18.228 1.00 88.75 179 LEU A N 1
ATOM 1488 C CA . LEU A 1 179 ? -11.314 10.824 16.980 1.00 88.75 179 LEU A CA 1
ATOM 1489 C C . LEU A 1 179 ? -10.761 12.233 16.743 1.00 88.75 179 LEU A C 1
ATOM 1491 O O . LEU A 1 179 ? -10.242 12.508 15.669 1.00 88.75 179 LEU A O 1
ATOM 1495 N N . ILE A 1 180 ? -10.768 13.079 17.778 1.00 86.25 180 ILE A N 1
ATOM 1496 C CA . ILE A 1 180 ? -10.225 14.444 17.721 1.00 86.25 180 ILE A CA 1
ATOM 1497 C C . ILE A 1 180 ? -8.767 14.445 17.251 1.00 86.25 180 ILE A C 1
ATOM 1499 O O . ILE A 1 180 ? -8.391 15.225 16.379 1.00 86.25 180 ILE A O 1
ATOM 1503 N N . VAL A 1 181 ? -7.936 13.567 17.816 1.00 89.38 181 VAL A N 1
ATOM 1504 C CA . VAL A 1 181 ? -6.517 13.484 17.448 1.00 89.38 181 VAL A CA 1
ATOM 1505 C C . VAL A 1 181 ? -6.335 12.990 16.013 1.00 89.38 181 VAL A C 1
ATOM 1507 O O . VAL A 1 181 ? -5.503 13.538 15.293 1.00 89.38 181 VAL A O 1
ATOM 1510 N N . ILE A 1 182 ? -7.109 11.992 15.575 1.00 89.88 182 ILE A N 1
ATOM 1511 C CA . ILE A 1 182 ? -7.065 11.511 14.187 1.00 89.88 182 ILE A CA 1
ATOM 1512 C C . ILE A 1 182 ? -7.418 12.633 13.213 1.00 89.88 182 ILE A C 1
ATOM 1514 O O . ILE A 1 182 ? -6.697 12.824 12.237 1.00 89.88 182 ILE A O 1
ATOM 1518 N N . ASP A 1 183 ? -8.484 13.383 13.492 1.00 84.62 183 ASP A N 1
ATOM 1519 C CA . ASP A 1 183 ? -8.948 14.466 12.626 1.00 84.62 183 ASP A CA 1
ATOM 1520 C C . ASP A 1 183 ? -7.883 15.555 12.489 1.00 84.62 183 ASP A C 1
ATOM 1522 O O . ASP A 1 183 ? -7.606 16.020 11.385 1.00 84.62 183 ASP A O 1
ATOM 1526 N N . LEU A 1 184 ? -7.205 15.906 13.586 1.00 86.75 184 LEU A N 1
ATOM 1527 C CA . LEU A 1 184 ? -6.088 16.851 13.551 1.00 86.75 184 LEU A CA 1
ATOM 1528 C C . LEU A 1 184 ? -4.913 16.334 12.714 1.00 86.75 184 LEU A C 1
ATOM 1530 O O . LEU A 1 184 ? -4.357 17.093 11.919 1.00 86.75 184 LEU A O 1
ATOM 1534 N N . ILE A 1 185 ? -4.549 15.054 12.852 1.00 87.75 185 ILE A N 1
ATOM 1535 C CA . ILE A 1 185 ? -3.493 14.434 12.035 1.00 87.75 185 ILE A CA 1
ATOM 1536 C C . ILE A 1 185 ? -3.894 14.455 10.556 1.00 87.75 185 ILE A C 1
ATOM 1538 O O . ILE A 1 185 ? -3.084 14.821 9.707 1.00 87.75 185 ILE A O 1
ATOM 1542 N N . MET A 1 186 ? -5.142 14.107 10.243 1.00 84.25 186 MET A N 1
ATOM 1543 C CA . MET A 1 186 ? -5.670 14.140 8.881 1.00 84.25 186 MET A CA 1
ATOM 1544 C C . MET A 1 186 ? -5.623 15.541 8.279 1.00 84.25 186 MET A C 1
ATOM 1546 O O . MET A 1 186 ? -5.131 15.708 7.165 1.00 84.25 186 MET A O 1
ATOM 1550 N N . ILE A 1 187 ? -6.108 16.552 9.005 1.00 83.25 187 ILE A N 1
ATOM 1551 C CA . ILE A 1 187 ? -6.070 17.951 8.564 1.00 83.25 187 ILE A CA 1
ATOM 1552 C C . ILE A 1 187 ? -4.621 18.364 8.299 1.00 83.25 187 ILE A C 1
ATOM 1554 O O . ILE A 1 187 ? -4.326 18.897 7.232 1.00 83.25 187 ILE A O 1
ATOM 1558 N N . PHE A 1 188 ? -3.709 18.062 9.225 1.00 85.81 188 PHE A N 1
ATOM 1559 C CA . PHE A 1 188 ? -2.297 18.406 9.090 1.00 85.81 188 PHE A CA 1
ATOM 1560 C C . PHE A 1 188 ? -1.646 17.766 7.857 1.00 85.81 188 PHE A C 1
ATOM 1562 O O . PHE A 1 188 ? -0.967 18.451 7.097 1.00 85.81 188 PHE A O 1
ATOM 1569 N N . LEU A 1 189 ? -1.881 16.474 7.616 1.00 83.12 189 LEU A N 1
ATOM 1570 C CA . LEU A 1 189 ? -1.309 15.767 6.466 1.00 83.12 189 LEU A CA 1
ATOM 1571 C C . LEU A 1 189 ? -1.914 16.226 5.127 1.00 83.12 189 LEU A C 1
ATOM 1573 O O . LEU A 1 189 ? -1.210 16.266 4.115 1.00 83.12 189 LEU A O 1
ATOM 1577 N N . ASN A 1 190 ? -3.191 16.619 5.120 1.00 77.00 190 ASN A N 1
ATOM 1578 C CA . ASN A 1 190 ? -3.904 17.052 3.915 1.00 77.00 190 ASN A CA 1
ATOM 1579 C C . ASN A 1 190 ? -3.703 18.535 3.561 1.00 77.00 190 ASN A C 1
ATOM 1581 O O . ASN A 1 190 ? -4.032 18.931 2.442 1.00 77.00 190 ASN A O 1
ATOM 1585 N N . LEU A 1 191 ? -3.132 19.353 4.454 1.00 77.19 191 LEU A N 1
ATOM 1586 C CA . LEU A 1 191 ? -2.801 20.759 4.171 1.00 77.19 191 LEU A CA 1
ATOM 1587 C C . LEU A 1 191 ? -1.759 20.938 3.054 1.00 77.19 191 LEU A C 1
ATOM 1589 O O . LEU A 1 191 ? -1.660 22.020 2.486 1.00 77.19 191 LEU A O 1
ATOM 1593 N N . PHE A 1 192 ? -0.988 19.898 2.723 1.00 70.56 192 PHE A N 1
ATOM 1594 C CA . PHE A 1 192 ? 0.184 20.036 1.855 1.00 70.56 192 PHE A CA 1
ATOM 1595 C C . PHE A 1 192 ? -0.002 19.543 0.409 1.00 70.56 192 PHE A C 1
ATOM 1597 O O . PHE A 1 192 ? 0.782 19.931 -0.449 1.00 70.56 192 PHE A O 1
ATOM 1604 N N . GLU A 1 193 ? -1.006 18.716 0.094 1.00 65.50 193 GLU A N 1
ATOM 1605 C CA . GLU A 1 193 ? -1.273 18.226 -1.278 1.00 65.50 193 GLU A CA 1
ATOM 1606 C C . GLU A 1 193 ? -2.787 18.065 -1.474 1.00 65.50 193 GLU A C 1
ATOM 1608 O O . GLU A 1 193 ? -3.352 17.014 -1.193 1.00 65.50 193 GLU A O 1
ATOM 1613 N N . HIS A 1 194 ? -3.476 19.124 -1.897 1.00 56.72 194 HIS A N 1
ATOM 1614 C CA . HIS A 1 194 ? -4.936 19.115 -1.952 1.00 56.72 194 HIS A CA 1
ATOM 1615 C C . HIS A 1 194 ? -5.497 18.344 -3.156 1.00 56.72 194 HIS A C 1
ATOM 1617 O O . HIS A 1 194 ? -5.263 18.713 -4.310 1.00 56.72 194 HIS A O 1
ATOM 1623 N N . THR A 1 195 ? -6.387 17.383 -2.891 1.00 67.06 195 THR A N 1
ATOM 1624 C CA . THR A 1 195 ? -7.559 17.170 -3.748 1.00 67.06 195 THR A CA 1
ATOM 1625 C C . THR A 1 195 ? -8.816 17.676 -3.035 1.00 67.06 195 THR A C 1
ATOM 1627 O O . THR A 1 195 ? -8.955 17.550 -1.820 1.00 67.06 195 THR A O 1
ATOM 1630 N N . ILE A 1 196 ? -9.759 18.264 -3.783 1.00 68.69 196 ILE A N 1
ATOM 1631 C CA . ILE A 1 196 ? -11.044 18.766 -3.246 1.00 68.69 196 ILE A CA 1
ATOM 1632 C C . ILE A 1 196 ? -11.782 17.672 -2.458 1.00 68.69 196 ILE A C 1
ATOM 1634 O O . ILE A 1 196 ? -12.471 17.952 -1.481 1.00 68.69 196 ILE A O 1
ATOM 1638 N N . THR A 1 197 ? -11.611 16.411 -2.852 1.00 66.69 197 THR A N 1
ATOM 1639 C CA . THR A 1 197 ? -12.248 15.278 -2.184 1.00 66.69 197 THR A CA 1
ATOM 1640 C C . THR A 1 197 ? -11.694 15.015 -0.793 1.00 66.69 197 THR A C 1
ATOM 1642 O O . THR A 1 197 ? -12.483 14.734 0.105 1.00 66.69 197 THR A O 1
ATOM 1645 N N . ASP A 1 198 ? -10.393 15.206 -0.574 1.00 69.06 198 ASP A N 1
ATOM 1646 C CA . ASP A 1 198 ? -9.800 15.056 0.760 1.00 69.06 198 ASP A CA 1
ATOM 1647 C C . ASP A 1 198 ? -10.356 16.122 1.712 1.00 69.06 198 ASP A C 1
ATOM 1649 O O . ASP A 1 198 ? -10.684 15.829 2.857 1.00 69.06 198 ASP A O 1
ATOM 1653 N N . ILE A 1 199 ? -10.582 17.341 1.208 1.00 69.69 199 ILE A N 1
ATOM 1654 C CA . ILE A 1 199 ? -11.180 18.447 1.971 1.00 69.69 199 ILE A CA 1
ATOM 1655 C C . ILE A 1 199 ? -12.631 18.129 2.363 1.00 69.69 199 ILE A C 1
ATOM 1657 O O . ILE A 1 199 ? -13.011 18.312 3.521 1.00 69.69 199 ILE A O 1
ATOM 1661 N N . VAL A 1 200 ? -13.442 17.622 1.427 1.00 71.94 200 VAL A N 1
ATOM 1662 C CA . VAL A 1 200 ? -14.848 17.271 1.697 1.00 71.94 200 VAL A CA 1
ATOM 1663 C C . VAL A 1 200 ? -14.944 16.155 2.736 1.00 71.94 200 VAL A C 1
ATOM 1665 O O . VAL A 1 200 ? -15.720 16.266 3.685 1.00 71.94 200 VAL A O 1
ATOM 1668 N N . PHE A 1 201 ? -14.135 15.103 2.628 1.00 69.12 201 PHE A N 1
ATOM 1669 C CA . PHE A 1 201 ? -14.171 14.032 3.623 1.00 69.12 201 PHE A CA 1
ATOM 1670 C C . PHE A 1 201 ? -13.592 14.455 4.978 1.00 69.12 201 PHE A C 1
ATOM 1672 O O . PHE A 1 201 ? -14.187 14.122 6.004 1.00 69.12 201 PHE A O 1
ATOM 1679 N N . CYS A 1 202 ? -12.520 15.255 5.003 1.00 69.75 202 CYS A N 1
ATOM 1680 C CA . CYS A 1 202 ? -12.050 15.898 6.232 1.00 69.75 202 CYS A CA 1
ATOM 1681 C C . CYS A 1 202 ? -13.170 16.709 6.893 1.00 69.75 202 CYS A C 1
ATOM 1683 O O . CYS A 1 202 ? -13.326 16.641 8.104 1.00 69.75 202 CYS A O 1
ATOM 1685 N N . SER A 1 203 ? -13.999 17.422 6.122 1.00 70.44 203 SER A N 1
ATOM 1686 C CA . SER A 1 203 ? -15.115 18.194 6.685 1.00 70.44 203 SER A CA 1
ATOM 1687 C C . SER A 1 203 ? -16.198 17.316 7.332 1.00 70.44 203 SER A C 1
ATOM 1689 O O . SER A 1 203 ? -16.729 17.680 8.379 1.00 70.44 203 SER A O 1
ATOM 1691 N N . LEU A 1 204 ? -16.479 16.129 6.779 1.00 70.62 204 LEU A N 1
ATOM 1692 C CA . LEU A 1 204 ? -17.429 15.170 7.361 1.00 70.62 204 LEU A CA 1
ATOM 1693 C C . LEU A 1 204 ? -16.906 14.560 8.670 1.00 70.62 204 LEU A C 1
ATOM 1695 O O . LEU A 1 204 ? -17.666 14.378 9.624 1.00 70.62 204 LEU A O 1
ATOM 1699 N N . LEU A 1 205 ? -15.603 14.287 8.743 1.00 69.69 205 LEU A N 1
ATOM 1700 C CA . LEU A 1 205 ? -14.940 13.884 9.984 1.00 69.69 205 LEU A CA 1
ATOM 1701 C C . LEU A 1 205 ? -14.914 15.031 11.005 1.00 69.69 205 LEU A C 1
ATOM 1703 O O . LEU A 1 205 ? -15.299 14.822 12.151 1.00 69.69 205 LEU A O 1
ATOM 1707 N N . SER A 1 206 ? -14.685 16.273 10.575 1.00 69.50 206 SER A N 1
ATOM 1708 C CA . SER A 1 206 ? -14.809 17.469 11.423 1.00 69.50 206 SER A CA 1
ATOM 1709 C C . SER A 1 206 ? -16.222 17.694 11.991 1.00 69.50 206 SER A C 1
ATOM 1711 O O . SER A 1 206 ? -16.381 18.300 13.049 1.00 69.50 206 SER A O 1
ATOM 1713 N N . ILE A 1 207 ? -17.283 17.191 11.352 1.00 72.75 207 ILE A N 1
ATOM 1714 C CA . ILE A 1 207 ? -18.625 17.185 11.966 1.00 72.75 207 ILE A CA 1
ATOM 1715 C C . ILE A 1 207 ? -18.668 16.185 13.130 1.00 72.75 207 ILE A C 1
ATOM 1717 O O . ILE A 1 207 ? -19.216 16.490 14.191 1.00 72.75 207 ILE A O 1
ATOM 1721 N N . SER A 1 208 ? -18.035 15.020 12.966 1.00 69.88 208 SER A N 1
ATOM 1722 C CA . SER A 1 208 ? -17.863 14.044 14.050 1.00 69.88 208 SER A CA 1
ATOM 1723 C C . SER A 1 208 ? -17.011 14.623 15.188 1.00 69.88 208 SER A C 1
ATOM 1725 O O . SER A 1 208 ? -17.354 14.423 16.351 1.00 69.88 208 SER A O 1
ATOM 1727 N N . PHE A 1 209 ? -15.980 15.414 14.873 1.00 69.56 209 PHE A N 1
ATOM 1728 C CA . PHE A 1 209 ? -15.167 16.185 15.822 1.00 69.56 209 PHE A CA 1
ATOM 1729 C C . PHE A 1 209 ? -15.996 17.166 16.658 1.00 69.56 209 PHE A C 1
ATOM 1731 O O . PHE A 1 209 ? -15.967 17.118 17.889 1.00 69.56 209 PHE A O 1
ATOM 1738 N N . LEU A 1 210 ? -16.767 18.043 16.005 1.00 74.00 210 LEU A N 1
ATOM 1739 C CA . LEU A 1 210 ? -17.605 19.038 16.684 1.00 74.00 210 LEU A CA 1
ATOM 1740 C C . LEU A 1 210 ? -18.652 18.363 17.573 1.00 74.00 210 LEU A C 1
ATOM 1742 O O . LEU A 1 210 ? -18.902 18.802 18.697 1.00 74.00 210 LEU A O 1
ATOM 1746 N N . PHE A 1 211 ? -19.215 17.252 17.100 1.00 73.56 211 PHE A N 1
ATOM 1747 C CA . PHE A 1 211 ? -20.137 16.442 17.879 1.00 73.56 211 PHE A CA 1
ATOM 1748 C C . PHE A 1 211 ? -19.447 15.780 19.084 1.00 73.56 211 PHE A C 1
ATOM 1750 O O . PHE A 1 211 ? -19.997 15.788 20.182 1.00 73.56 211 PHE A O 1
ATOM 1757 N N . CYS A 1 212 ? -18.215 15.283 18.932 1.00 71.75 212 CYS A N 1
ATOM 1758 C CA . CYS A 1 212 ? -17.409 14.759 20.039 1.00 71.75 212 CYS A CA 1
ATOM 1759 C C . CYS A 1 212 ? -17.119 15.825 21.104 1.00 71.75 212 CYS A C 1
ATOM 1761 O O . CYS A 1 212 ? -17.275 15.553 22.295 1.00 71.75 212 CYS A O 1
ATOM 1763 N N . ILE A 1 213 ? -16.754 17.046 20.697 1.00 73.81 213 ILE A N 1
ATOM 1764 C CA . ILE A 1 213 ? -16.560 18.173 21.621 1.00 73.81 213 ILE A CA 1
ATOM 1765 C C . ILE A 1 213 ? -17.857 18.477 22.368 1.00 73.81 213 ILE A C 1
ATOM 1767 O O . ILE A 1 213 ? -17.840 18.555 23.593 1.00 73.81 213 ILE A O 1
ATOM 1771 N N . TYR A 1 214 ? -18.977 18.578 21.650 1.00 76.19 214 TYR A N 1
ATOM 1772 C CA . TYR A 1 214 ? -20.295 18.818 22.240 1.00 76.19 214 TYR A CA 1
ATOM 1773 C C . TYR A 1 214 ? -20.665 17.768 23.302 1.00 76.19 214 TYR A C 1
ATOM 1775 O O . TYR A 1 214 ? -21.183 18.096 24.369 1.00 76.19 214 TYR A O 1
ATOM 1783 N N . ILE A 1 215 ? -20.361 16.493 23.049 1.00 68.75 215 ILE A N 1
ATOM 1784 C CA . ILE A 1 215 ? -20.595 15.410 24.013 1.00 68.75 215 ILE A CA 1
ATOM 1785 C C . ILE A 1 215 ? -19.713 15.574 25.250 1.00 68.75 215 ILE A C 1
ATOM 1787 O O . ILE A 1 215 ? -20.197 15.434 26.375 1.00 68.75 215 ILE A O 1
ATOM 1791 N N . ILE A 1 216 ? -18.422 15.857 25.049 1.00 71.50 216 ILE A N 1
ATOM 1792 C CA . ILE A 1 216 ? -17.473 16.058 26.147 1.00 71.50 216 ILE A CA 1
ATOM 1793 C C . ILE A 1 216 ? -17.920 17.232 27.027 1.00 71.50 216 ILE A C 1
ATOM 1795 O O . ILE A 1 216 ? -17.785 17.143 28.245 1.00 71.50 216 ILE A O 1
ATOM 1799 N N . THR A 1 217 ? -18.468 18.302 26.446 1.00 76.94 217 THR A N 1
ATOM 1800 C CA . THR A 1 217 ? -18.883 19.499 27.190 1.00 76.94 217 THR A CA 1
ATOM 1801 C C . THR A 1 217 ? -20.253 19.365 27.864 1.00 76.94 217 THR A C 1
ATOM 1803 O O . THR A 1 217 ? -20.439 19.941 28.933 1.00 76.94 217 THR A O 1
ATOM 1806 N N . HIS A 1 218 ? -21.197 18.579 27.320 1.00 76.50 218 HIS A N 1
ATOM 1807 C CA . HIS A 1 218 ? -22.570 18.453 27.858 1.00 76.50 218 HIS A CA 1
ATOM 1808 C C . HIS A 1 218 ? -22.919 17.126 28.568 1.00 76.50 218 HIS A C 1
ATOM 1810 O O . HIS A 1 218 ? -24.078 16.882 28.914 1.00 76.50 218 HIS A O 1
ATOM 1816 N N . HIS A 1 219 ? -21.894 16.328 28.862 1.00 65.88 219 HIS A N 1
ATOM 1817 C CA . HIS A 1 219 ? -21.687 15.378 29.968 1.00 65.88 219 HIS A CA 1
ATOM 1818 C C . HIS A 1 219 ? -22.740 14.302 30.344 1.00 65.88 219 HIS A C 1
ATOM 1820 O O . HIS A 1 219 ? -22.314 13.187 30.632 1.00 65.88 219 HIS A O 1
ATOM 1826 N N . GLU A 1 220 ? -24.060 14.535 30.339 1.00 65.94 220 GLU A N 1
ATOM 1827 C CA . GLU A 1 220 ? -25.037 13.523 30.814 1.00 65.94 220 GLU A CA 1
ATOM 1828 C C . GLU A 1 220 ? -26.350 13.433 30.027 1.00 65.94 220 GLU A C 1
ATOM 1830 O O . GLU A 1 220 ? -26.813 12.326 29.737 1.00 65.94 220 GLU A O 1
ATOM 1835 N N . LYS A 1 221 ? -26.961 14.561 29.642 1.00 71.12 221 LYS A N 1
ATOM 1836 C CA . LYS A 1 221 ? -28.294 14.544 29.003 1.00 71.12 221 LYS A CA 1
ATOM 1837 C C . LYS A 1 221 ? -28.270 14.034 27.560 1.00 71.12 221 LYS A C 1
ATOM 1839 O O . LYS A 1 221 ? -29.272 13.528 27.063 1.00 71.12 221 LYS A O 1
ATOM 1844 N N . GLU A 1 222 ? -27.115 14.114 26.909 1.00 71.38 222 GLU A N 1
ATOM 1845 C CA . GLU A 1 222 ? -26.982 13.920 25.463 1.00 71.38 222 GLU A CA 1
ATOM 1846 C C . GLU A 1 222 ? -26.275 12.611 25.071 1.00 71.38 222 GLU A C 1
ATOM 1848 O O . GLU A 1 222 ? -26.196 12.281 23.886 1.00 71.38 222 GLU A O 1
ATOM 1853 N N . ILE A 1 223 ? -25.839 11.796 26.046 1.00 69.56 223 ILE A N 1
ATOM 1854 C CA . ILE A 1 223 ? -25.168 10.504 25.786 1.00 69.56 223 ILE A CA 1
ATOM 1855 C C . ILE A 1 223 ? -26.032 9.602 24.889 1.00 69.56 223 ILE A C 1
ATOM 1857 O O . ILE A 1 223 ? -25.514 8.924 24.004 1.00 69.56 223 ILE A O 1
ATOM 1861 N N . ASN A 1 224 ? -27.360 9.650 25.028 1.00 74.31 224 ASN A N 1
ATOM 1862 C CA . ASN A 1 224 ? -28.267 8.857 24.198 1.00 74.31 224 ASN A CA 1
ATOM 1863 C C . ASN A 1 224 ? -28.183 9.195 22.701 1.00 74.31 224 ASN A C 1
ATOM 1865 O O . ASN A 1 224 ? -28.401 8.303 21.884 1.00 74.31 224 ASN A O 1
ATOM 1869 N N . LYS A 1 225 ? -27.846 10.434 22.313 1.00 75.00 225 LYS A N 1
ATOM 1870 C CA . LYS A 1 225 ? -27.691 10.803 20.894 1.00 75.00 225 LYS A CA 1
ATOM 1871 C C . LYS A 1 225 ? -26.390 10.257 20.298 1.00 75.00 225 LYS A C 1
ATOM 1873 O O . LYS A 1 225 ? -26.321 10.000 19.100 1.00 75.00 225 LYS A O 1
ATOM 1878 N N . THR A 1 226 ? -25.389 9.979 21.133 1.00 69.31 226 THR A N 1
ATOM 1879 C CA . THR A 1 226 ? -24.071 9.479 20.697 1.00 69.31 226 THR A CA 1
ATOM 1880 C C . THR A 1 226 ? -24.111 8.063 20.131 1.00 69.31 226 THR A C 1
ATOM 1882 O O . THR A 1 226 ? -23.256 7.694 19.331 1.00 69.31 226 THR A O 1
ATOM 1885 N N . ARG A 1 227 ? -25.167 7.296 20.432 1.00 76.81 227 ARG A N 1
ATOM 1886 C CA . ARG A 1 227 ? -25.388 5.961 19.856 1.00 76.81 227 ARG A CA 1
ATOM 1887 C C . ARG A 1 227 ? -25.502 5.965 18.328 1.00 76.81 227 ARG A C 1
ATOM 1889 O O . ARG A 1 227 ? -25.243 4.939 17.710 1.00 76.81 227 ARG A O 1
ATOM 1896 N N . TYR A 1 228 ? -25.887 7.096 17.729 1.00 83.31 228 TYR A N 1
ATOM 1897 C CA . TYR A 1 228 ? -26.006 7.244 16.276 1.00 83.31 228 TYR A CA 1
ATOM 1898 C C . TYR A 1 228 ? -24.681 7.598 15.595 1.00 83.31 228 TYR A C 1
ATOM 1900 O O . TYR A 1 228 ? -24.555 7.396 14.390 1.00 83.31 228 TYR A O 1
ATOM 1908 N N . LEU A 1 229 ? -23.676 8.058 16.350 1.00 79.00 229 LEU A N 1
ATOM 1909 C CA . LEU A 1 229 ? -22.376 8.447 15.802 1.00 79.00 229 LEU A CA 1
ATOM 1910 C C . LEU A 1 229 ? -21.666 7.264 15.138 1.00 79.00 229 LEU A C 1
ATOM 1912 O O . LEU A 1 229 ? -21.118 7.411 14.054 1.00 79.00 229 LEU A O 1
ATOM 1916 N N . ILE A 1 230 ? -21.712 6.082 15.758 1.00 79.12 230 ILE A N 1
ATOM 1917 C CA . ILE A 1 230 ? -21.047 4.885 15.226 1.00 79.12 230 ILE A CA 1
ATOM 1918 C C . ILE A 1 230 ? -21.691 4.419 13.908 1.00 79.12 230 ILE A C 1
ATOM 1920 O O . ILE A 1 230 ? -20.954 4.258 12.938 1.00 79.12 230 ILE A O 1
ATOM 1924 N N . PRO A 1 231 ? -23.026 4.258 13.798 1.00 82.25 231 PRO A N 1
ATOM 1925 C CA . PRO A 1 231 ? -23.675 3.998 12.512 1.00 82.25 231 PRO A CA 1
ATOM 1926 C C . PRO A 1 231 ? -23.348 5.037 11.432 1.00 82.25 231 PRO A C 1
ATOM 1928 O O . PRO A 1 231 ? -23.052 4.656 10.303 1.00 82.25 231 PRO A O 1
ATOM 1931 N N . ILE A 1 232 ? -23.352 6.332 11.770 1.00 84.75 232 ILE A N 1
ATOM 1932 C CA . ILE A 1 232 ? -23.005 7.406 10.825 1.00 84.75 232 ILE A CA 1
ATOM 1933 C C . ILE A 1 232 ? -21.555 7.258 10.353 1.00 84.75 232 ILE A C 1
ATOM 1935 O O . ILE A 1 232 ? -21.297 7.293 9.152 1.00 84.75 232 ILE A O 1
ATOM 1939 N N . LEU A 1 233 ? -20.619 7.026 11.277 1.00 81.88 233 LEU A N 1
ATOM 1940 C CA . LEU A 1 233 ? -19.212 6.800 10.960 1.00 81.88 233 LEU A CA 1
ATOM 1941 C C . LEU A 1 233 ? -19.042 5.592 10.028 1.00 81.88 233 LEU A C 1
ATOM 1943 O O . LEU A 1 233 ? -18.313 5.681 9.046 1.00 81.88 233 LEU A O 1
ATOM 1947 N N . LEU A 1 234 ? -19.752 4.490 10.281 1.00 83.38 234 LEU A N 1
ATOM 1948 C CA . LEU A 1 234 ? -19.726 3.305 9.418 1.00 83.38 234 LEU A CA 1
ATOM 1949 C C . LEU A 1 234 ? -20.248 3.601 8.005 1.00 83.38 234 LEU A C 1
ATOM 1951 O O . LEU A 1 234 ? -19.641 3.153 7.034 1.00 83.38 234 LEU A O 1
ATOM 1955 N N . VAL A 1 235 ? -21.323 4.385 7.871 1.00 85.00 235 VAL A N 1
ATOM 1956 C CA . VAL A 1 235 ? -21.839 4.820 6.561 1.00 85.00 235 VAL A CA 1
ATOM 1957 C C . VAL A 1 235 ? -20.824 5.707 5.837 1.00 85.00 235 VAL A C 1
ATOM 1959 O O . VAL A 1 235 ? -20.583 5.504 4.649 1.00 85.00 235 VAL A O 1
ATOM 1962 N N . ILE A 1 236 ? -20.185 6.649 6.538 1.00 83.06 236 ILE A N 1
ATOM 1963 C CA . ILE A 1 236 ? -19.143 7.513 5.961 1.00 83.06 236 ILE A CA 1
ATOM 1964 C C . ILE A 1 236 ? -17.957 6.674 5.474 1.00 83.06 236 ILE A C 1
ATOM 1966 O O . ILE A 1 236 ? -17.514 6.853 4.341 1.00 83.06 236 ILE A O 1
ATOM 1970 N N . ILE A 1 237 ? -17.477 5.731 6.293 1.00 82.12 237 ILE A N 1
ATOM 1971 C CA . ILE A 1 237 ? -16.389 4.812 5.927 1.00 82.12 237 ILE A CA 1
ATOM 1972 C C . ILE A 1 237 ? -16.768 4.025 4.674 1.00 82.12 237 ILE A C 1
ATOM 1974 O O . ILE A 1 237 ? -15.986 3.962 3.730 1.00 82.12 237 ILE A O 1
ATOM 1978 N N . PHE A 1 238 ? -17.979 3.469 4.639 1.00 84.62 238 PHE A N 1
ATOM 1979 C CA . PHE A 1 238 ? -18.475 2.698 3.505 1.00 84.62 238 PHE A CA 1
ATOM 1980 C C . PHE A 1 238 ? -18.530 3.527 2.215 1.00 84.62 238 PHE A C 1
ATOM 1982 O O . PHE A 1 238 ? -17.979 3.117 1.193 1.00 84.62 238 PHE A O 1
ATOM 1989 N N . LEU A 1 239 ? -19.139 4.716 2.255 1.00 85.06 239 LEU A N 1
ATOM 1990 C CA . LEU A 1 239 ? -19.219 5.612 1.096 1.00 85.06 239 LEU A CA 1
ATOM 1991 C C . LEU A 1 239 ? -17.831 6.057 0.625 1.00 85.06 239 LEU A C 1
ATOM 1993 O O . LEU A 1 239 ? -17.574 6.118 -0.579 1.00 85.06 239 LEU A O 1
ATOM 1997 N N . HIS A 1 240 ? -16.917 6.310 1.561 1.00 81.56 240 HIS A N 1
ATOM 1998 C CA . HIS A 1 240 ? -15.534 6.618 1.234 1.00 81.56 240 HIS A CA 1
ATOM 1999 C C . HIS A 1 240 ? -14.832 5.444 0.542 1.00 81.56 240 HIS A C 1
ATOM 2001 O O . HIS A 1 240 ? -14.164 5.647 -0.469 1.00 81.56 240 HIS A O 1
ATOM 2007 N N . SER A 1 241 ? -15.012 4.212 1.026 1.00 80.38 241 SER A N 1
ATOM 2008 C CA . SER A 1 241 ? -14.473 3.016 0.369 1.00 80.38 241 SER A CA 1
ATOM 2009 C C . SER A 1 241 ? -14.984 2.872 -1.069 1.00 80.38 241 SER A C 1
ATOM 2011 O O . SER A 1 241 ? -14.198 2.571 -1.965 1.00 80.38 241 SER A O 1
ATOM 2013 N N . PHE A 1 242 ? -16.266 3.155 -1.327 1.00 84.00 242 PHE A N 1
ATOM 2014 C CA . PHE A 1 242 ? -16.811 3.182 -2.692 1.00 84.00 242 PHE A CA 1
ATOM 2015 C C . PHE A 1 242 ? -16.145 4.243 -3.569 1.00 84.00 242 PHE A C 1
ATOM 2017 O O . PHE A 1 242 ? -15.758 3.957 -4.705 1.00 84.00 242 PHE A O 1
ATOM 2024 N N . TYR A 1 243 ? -15.991 5.458 -3.041 1.00 84.38 243 TYR A N 1
ATOM 2025 C CA . TYR A 1 243 ? -15.314 6.545 -3.742 1.00 84.38 243 TYR A CA 1
ATOM 2026 C C . TYR A 1 243 ? -13.866 6.177 -4.091 1.00 84.38 243 TYR A C 1
ATOM 2028 O O . TYR A 1 243 ? -13.454 6.326 -5.240 1.00 84.38 243 TYR A O 1
ATOM 2036 N N . VAL A 1 244 ? -13.126 5.636 -3.124 1.00 80.38 244 VAL A N 1
ATOM 2037 C CA . VAL A 1 244 ? -11.754 5.146 -3.284 1.00 80.38 244 VAL A CA 1
ATOM 2038 C C . VAL A 1 244 ? -11.651 4.143 -4.427 1.00 80.38 244 VAL A C 1
ATOM 2040 O O . VAL A 1 244 ? -10.849 4.341 -5.336 1.00 80.38 244 VAL A O 1
ATOM 2043 N N . VAL A 1 245 ? -12.498 3.109 -4.430 1.00 82.06 245 VAL A N 1
ATOM 2044 C CA . VAL A 1 245 ? -12.482 2.070 -5.470 1.00 82.06 245 VAL A CA 1
ATOM 2045 C C . VAL A 1 245 ? -12.802 2.671 -6.838 1.00 82.06 245 VAL A C 1
ATOM 2047 O O . VAL A 1 245 ? -12.191 2.315 -7.848 1.00 82.06 245 VAL A O 1
ATOM 2050 N N . HIS A 1 246 ? -13.749 3.608 -6.899 1.00 84.25 246 HIS A N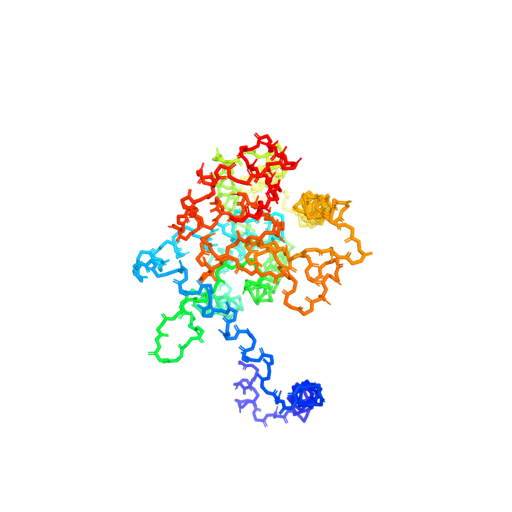 1
ATOM 2051 C CA . HIS A 1 246 ? -14.081 4.305 -8.137 1.00 84.25 246 HIS A CA 1
ATOM 2052 C C . HIS A 1 246 ? -12.906 5.151 -8.656 1.00 84.25 246 HIS A C 1
ATOM 2054 O O . HIS A 1 246 ? -12.559 5.086 -9.840 1.00 84.25 246 HIS A O 1
ATOM 2060 N N . ALA A 1 247 ? -12.274 5.926 -7.777 1.00 81.00 247 ALA A N 1
ATOM 2061 C CA . ALA A 1 247 ? -11.164 6.800 -8.118 1.00 81.00 247 ALA A CA 1
ATOM 2062 C C . ALA A 1 247 ? -9.901 6.010 -8.497 1.00 81.00 247 ALA A C 1
ATOM 2064 O O . ALA A 1 247 ? -9.235 6.357 -9.474 1.00 81.00 247 ALA A O 1
ATOM 2065 N N . GLU A 1 248 ? -9.619 4.902 -7.809 1.00 79.75 248 GLU A N 1
ATOM 2066 C CA . GLU A 1 248 ? -8.526 3.990 -8.142 1.00 79.75 248 GLU A CA 1
ATOM 2067 C C . GLU A 1 248 ? -8.745 3.338 -9.508 1.00 79.75 248 GLU A C 1
ATOM 2069 O O . GLU A 1 248 ? -7.850 3.367 -10.348 1.00 79.75 248 GLU A O 1
ATOM 2074 N N . ASN A 1 249 ? -9.956 2.854 -9.802 1.00 79.81 249 ASN A N 1
ATOM 2075 C CA . ASN A 1 249 ? -10.282 2.325 -11.128 1.00 79.81 249 ASN A CA 1
ATOM 2076 C C . ASN A 1 249 ? -10.075 3.369 -12.234 1.00 79.81 249 ASN A C 1
ATOM 2078 O O . ASN A 1 249 ? -9.570 3.052 -13.315 1.00 79.81 249 ASN A O 1
ATOM 2082 N N . LYS A 1 250 ? -10.433 4.633 -11.975 1.00 82.25 250 LYS A N 1
ATOM 2083 C CA . LYS A 1 250 ? -10.168 5.741 -12.902 1.00 82.25 250 LYS A CA 1
ATOM 2084 C C . LYS A 1 250 ? -8.665 6.002 -13.048 1.00 82.25 250 LYS A C 1
ATOM 2086 O O . LYS A 1 250 ? -8.204 6.240 -14.164 1.00 82.25 250 LYS A O 1
ATOM 2091 N N . SER A 1 251 ? -7.911 5.917 -11.953 1.00 78.69 251 SER A N 1
ATOM 2092 C CA . SER A 1 251 ? -6.454 6.066 -11.938 1.00 78.69 251 SER A CA 1
ATOM 2093 C C . SER A 1 251 ? -5.763 4.955 -12.728 1.00 78.69 251 SER A C 1
ATOM 2095 O O . SER A 1 251 ? -4.989 5.260 -13.622 1.00 78.69 251 SER A O 1
ATOM 2097 N N . ILE A 1 252 ? -6.114 3.682 -12.514 1.00 78.88 252 ILE A N 1
ATOM 2098 C CA . ILE A 1 252 ? -5.555 2.533 -13.247 1.00 78.88 252 ILE A CA 1
ATOM 2099 C C . ILE A 1 252 ? -5.817 2.667 -14.751 1.00 78.88 252 ILE A C 1
ATOM 2101 O O . ILE A 1 252 ? -4.914 2.472 -15.568 1.00 78.88 252 ILE A O 1
ATOM 2105 N N . ARG A 1 253 ? -7.038 3.058 -15.143 1.00 81.62 253 ARG A N 1
ATOM 2106 C CA . ARG A 1 253 ? -7.369 3.318 -16.555 1.00 81.62 253 ARG A CA 1
ATOM 2107 C C . ARG A 1 253 ? -6.527 4.443 -17.149 1.00 81.62 253 ARG A C 1
ATOM 2109 O O . ARG A 1 253 ? -6.178 4.374 -18.322 1.00 81.62 253 ARG A O 1
ATOM 2116 N N . LYS A 1 254 ? -6.215 5.472 -16.357 1.00 81.31 254 LYS A N 1
ATOM 2117 C CA . LYS A 1 254 ? -5.348 6.577 -16.773 1.00 81.31 254 LYS A CA 1
ATOM 2118 C C . LYS A 1 254 ? -3.883 6.141 -16.857 1.00 81.31 254 LYS A C 1
ATOM 2120 O O . LYS A 1 254 ? -3.239 6.453 -17.851 1.00 81.31 254 LYS A O 1
ATOM 2125 N N . LEU A 1 255 ? -3.397 5.393 -15.866 1.00 76.38 255 LEU A N 1
ATOM 2126 C CA . LEU A 1 255 ? -2.022 4.902 -15.777 1.00 76.38 255 LEU A CA 1
ATOM 2127 C C . LEU A 1 255 ? -1.677 4.025 -16.983 1.00 76.38 255 LEU A C 1
ATOM 2129 O O . LEU A 1 255 ? -0.612 4.169 -17.555 1.00 76.38 255 LEU A O 1
ATOM 2133 N N . THR A 1 256 ? -2.624 3.183 -17.401 1.00 86.25 256 THR A N 1
ATOM 2134 C CA . THR A 1 256 ? -2.458 2.221 -18.505 1.00 86.25 256 THR A CA 1
ATOM 2135 C C . THR A 1 256 ? -2.872 2.761 -19.879 1.00 86.25 256 THR A C 1
ATOM 2137 O O . THR A 1 256 ? -2.825 2.039 -20.881 1.00 86.25 256 THR A O 1
ATOM 2140 N N . HIS A 1 257 ? -3.331 4.018 -19.948 1.00 88.50 257 HIS A N 1
ATOM 2141 C CA . HIS A 1 257 ? -3.817 4.639 -21.184 1.00 88.50 257 HIS A CA 1
ATOM 2142 C C . HIS A 1 257 ? -2.708 4.768 -22.233 1.00 88.50 257 HIS A C 1
ATOM 2144 O O . HIS A 1 257 ? -2.938 4.597 -23.436 1.00 88.50 257 HIS A O 1
ATOM 2150 N N . ASN A 1 258 ? -1.500 5.062 -21.765 1.00 88.81 258 ASN A N 1
ATOM 2151 C CA . ASN A 1 258 ? -0.332 5.257 -22.599 1.00 88.81 258 ASN A CA 1
ATOM 2152 C C . ASN A 1 258 ? 0.117 3.939 -23.244 1.00 88.81 258 ASN A C 1
ATOM 2154 O O . ASN A 1 258 ? 0.316 3.885 -24.454 1.00 88.81 258 ASN A O 1
ATOM 2158 N N . GLU A 1 259 ? 0.150 2.851 -22.480 1.00 90.94 259 GLU A N 1
ATOM 2159 C CA . GLU A 1 259 ? 0.481 1.512 -22.965 1.00 90.94 259 GLU A CA 1
ATOM 2160 C C . GLU A 1 259 ? -0.580 0.999 -23.938 1.00 90.94 259 GLU A C 1
ATOM 2162 O O . GLU A 1 259 ? -0.239 0.455 -24.987 1.00 90.94 259 GLU A O 1
ATOM 2167 N N . ARG A 1 260 ? -1.868 1.265 -23.672 1.00 90.62 260 ARG A N 1
ATOM 2168 C CA . ARG A 1 260 ? -2.949 0.967 -24.628 1.00 90.62 260 ARG A CA 1
ATOM 2169 C C . ARG A 1 260 ? -2.735 1.676 -25.963 1.00 90.62 260 ARG A C 1
ATOM 2171 O O . ARG A 1 260 ? -2.934 1.099 -27.030 1.00 90.62 260 ARG A O 1
ATOM 2178 N N . THR A 1 261 ? -2.345 2.943 -25.890 1.00 91.00 261 THR A N 1
ATOM 2179 C CA . THR A 1 261 ? -2.034 3.760 -27.061 1.00 91.00 261 THR A CA 1
ATOM 2180 C C . THR A 1 261 ? -0.816 3.212 -27.801 1.00 91.00 261 THR A C 1
ATOM 2182 O O . THR A 1 261 ? -0.828 3.133 -29.027 1.00 91.00 261 THR A O 1
ATOM 2185 N N . ALA A 1 262 ? 0.216 2.790 -27.078 1.00 92.00 262 ALA A N 1
ATOM 2186 C CA . ALA A 1 262 ? 1.413 2.209 -27.665 1.00 92.00 262 ALA A CA 1
ATOM 2187 C C . ALA A 1 262 ? 1.099 0.907 -28.412 1.00 92.00 262 ALA A C 1
ATOM 2189 O O . ALA A 1 262 ? 1.506 0.743 -29.557 1.00 92.00 262 ALA A O 1
ATOM 2190 N N . ILE A 1 263 ? 0.255 0.046 -27.839 1.00 91.75 263 ILE A N 1
ATOM 2191 C CA . ILE A 1 263 ? -0.222 -1.178 -28.499 1.00 91.75 263 ILE A CA 1
ATOM 2192 C C . ILE A 1 263 ? -0.928 -0.873 -29.824 1.00 91.75 263 ILE A C 1
ATOM 2194 O O . ILE A 1 263 ? -0.670 -1.545 -30.821 1.00 91.75 263 ILE A O 1
ATOM 2198 N N . SER A 1 264 ? -1.773 0.165 -29.872 1.00 92.00 264 SER A N 1
ATOM 2199 C CA . SER A 1 264 ? -2.417 0.562 -31.135 1.00 92.00 264 SER A CA 1
ATOM 2200 C C . SER A 1 264 ? -1.432 1.049 -32.204 1.00 92.00 264 SER A C 1
ATOM 2202 O O . SER A 1 264 ? -1.735 0.949 -33.388 1.00 92.00 264 SER A O 1
ATOM 2204 N N . ILE A 1 265 ? -0.256 1.542 -31.801 1.00 92.81 265 ILE A N 1
ATOM 2205 C CA . ILE A 1 265 ? 0.804 1.991 -32.714 1.00 92.81 265 ILE A CA 1
ATOM 2206 C C . ILE A 1 265 ? 1.637 0.804 -33.203 1.00 92.81 265 ILE A C 1
ATOM 2208 O O . ILE A 1 265 ? 1.957 0.733 -34.386 1.00 92.81 265 ILE A O 1
ATOM 2212 N N . PHE A 1 266 ? 1.989 -0.129 -32.316 1.00 91.06 266 PHE A N 1
ATOM 2213 C CA . PHE A 1 266 ? 2.859 -1.255 -32.670 1.00 91.06 266 PHE A CA 1
ATOM 2214 C C . PHE A 1 266 ? 2.136 -2.363 -33.441 1.00 91.06 266 PHE A C 1
ATOM 2216 O O . PHE A 1 266 ? 2.779 -3.083 -34.206 1.00 91.06 266 PHE A O 1
ATOM 2223 N N . GLY A 1 267 ? 0.818 -2.496 -33.245 1.00 88.19 267 GLY A N 1
ATOM 2224 C CA . GLY A 1 267 ? 0.019 -3.591 -33.792 1.00 88.19 267 GLY A CA 1
ATOM 2225 C C . GLY A 1 267 ? 0.298 -4.930 -33.099 1.00 88.19 267 GLY A C 1
ATOM 2226 O O . GLY A 1 267 ? 1.338 -5.120 -32.473 1.00 88.19 267 GLY A O 1
ATOM 2227 N N . THR A 1 268 ? -0.646 -5.869 -33.198 1.00 87.12 268 THR A N 1
ATOM 2228 C CA . THR A 1 268 ? -0.556 -7.214 -32.603 1.00 87.12 268 THR A CA 1
ATOM 2229 C C . THR A 1 268 ? -0.455 -8.281 -33.707 1.00 87.12 268 THR A C 1
ATOM 2231 O O . THR A 1 268 ? -1.404 -8.412 -34.478 1.00 87.12 268 THR A O 1
ATOM 2234 N N . PRO A 1 269 ? 0.653 -9.050 -33.814 1.00 85.31 269 PRO A N 1
ATOM 2235 C CA . PRO A 1 269 ? 1.889 -8.964 -33.030 1.00 85.31 269 PRO A CA 1
ATOM 2236 C C . PRO A 1 269 ? 2.753 -7.740 -33.408 1.00 85.31 269 PRO A C 1
ATOM 2238 O O . PRO A 1 269 ? 2.647 -7.226 -34.525 1.00 85.31 269 PRO A O 1
ATOM 2241 N N . PRO A 1 270 ? 3.629 -7.278 -32.498 1.00 88.00 270 PRO A N 1
ATOM 2242 C CA . PRO A 1 270 ? 4.578 -6.206 -32.793 1.00 88.00 270 PRO A CA 1
ATOM 2243 C C . PRO A 1 270 ? 5.578 -6.640 -33.867 1.00 88.00 270 PRO A C 1
ATOM 2245 O O . PRO A 1 270 ? 6.108 -7.748 -33.833 1.00 88.00 270 PRO A O 1
ATOM 2248 N N . ARG A 1 271 ? 5.875 -5.738 -34.806 1.00 89.94 271 ARG A N 1
ATOM 2249 C CA . ARG A 1 271 ? 6.812 -6.008 -35.913 1.00 89.94 271 ARG A CA 1
ATOM 2250 C C . ARG A 1 271 ? 8.285 -5.833 -35.542 1.00 89.94 271 ARG A C 1
ATOM 2252 O O . ARG A 1 271 ? 9.145 -6.329 -36.256 1.00 89.94 271 ARG A O 1
ATOM 2259 N N . LYS A 1 272 ? 8.566 -5.095 -34.466 1.00 93.19 272 LYS A N 1
ATOM 2260 C CA . LYS A 1 272 ? 9.916 -4.738 -34.013 1.00 93.19 272 LYS A CA 1
ATOM 2261 C C . LYS A 1 272 ? 10.038 -4.944 -32.511 1.00 93.19 272 LYS A C 1
ATOM 2263 O O . LYS A 1 272 ? 9.027 -4.944 -31.804 1.00 93.19 272 LYS A O 1
ATOM 2268 N N . LYS A 1 273 ? 11.274 -5.074 -32.024 1.00 94.69 273 LYS A N 1
ATOM 2269 C CA . LYS A 1 273 ? 11.559 -5.082 -30.583 1.00 94.69 273 LYS A CA 1
ATOM 2270 C C . LYS A 1 273 ? 11.099 -3.773 -29.942 1.00 94.69 273 LYS A C 1
ATOM 2272 O O . LYS A 1 273 ? 11.115 -2.722 -30.580 1.00 94.69 273 LYS A O 1
ATOM 2277 N N . ILE A 1 274 ? 10.692 -3.847 -28.684 1.00 94.81 274 ILE A N 1
ATOM 2278 C CA . ILE A 1 274 ? 10.220 -2.724 -27.881 1.00 94.81 274 ILE A CA 1
ATOM 2279 C C . ILE A 1 274 ? 11.140 -2.610 -26.669 1.00 94.81 274 ILE A C 1
ATOM 2281 O O . ILE A 1 274 ? 11.126 -3.474 -25.797 1.00 94.81 274 ILE A O 1
ATOM 2285 N N . TYR A 1 275 ? 11.915 -1.535 -26.599 1.00 93.50 275 TYR A N 1
ATOM 2286 C CA . TYR A 1 275 ? 12.718 -1.194 -25.430 1.00 93.50 275 TYR A CA 1
ATOM 2287 C C . TYR A 1 275 ? 11.927 -0.264 -24.518 1.00 93.50 275 TYR A C 1
ATOM 2289 O O . TYR A 1 275 ? 11.383 0.742 -24.966 1.00 93.50 275 TYR A O 1
ATOM 2297 N N . THR A 1 276 ? 11.831 -0.592 -23.236 1.00 93.00 276 THR A N 1
ATOM 2298 C CA . THR A 1 276 ? 11.031 0.186 -22.282 1.00 93.00 276 THR A CA 1
ATOM 2299 C C . THR A 1 276 ? 11.539 0.009 -20.855 1.00 93.00 276 THR A C 1
ATOM 2301 O O . THR A 1 276 ? 12.347 -0.874 -20.599 1.00 93.00 276 THR A O 1
ATOM 2304 N N . ASP A 1 277 ? 11.075 0.825 -19.905 1.00 88.38 277 ASP A N 1
ATOM 2305 C CA . ASP A 1 277 ? 11.358 0.592 -18.487 1.00 88.38 277 ASP A CA 1
ATOM 2306 C C . ASP A 1 277 ? 10.645 -0.671 -17.965 1.00 88.38 277 ASP A C 1
ATOM 2308 O O . ASP A 1 277 ? 9.610 -1.090 -18.493 1.00 88.38 277 ASP A O 1
ATOM 2312 N N . CYS A 1 278 ? 11.172 -1.261 -16.887 1.00 84.06 278 CYS A N 1
ATOM 2313 C CA . CYS A 1 278 ? 10.635 -2.493 -16.300 1.00 84.06 278 CYS A CA 1
ATOM 2314 C C . CYS A 1 278 ? 9.144 -2.432 -15.929 1.00 84.06 278 CYS A C 1
ATOM 2316 O O . CYS A 1 278 ? 8.459 -3.451 -16.021 1.00 84.06 278 CYS A O 1
ATOM 2318 N N . ALA A 1 279 ? 8.636 -1.278 -15.483 1.00 85.06 279 ALA A N 1
ATOM 2319 C CA . ALA A 1 279 ? 7.251 -1.165 -15.040 1.00 85.06 279 ALA A CA 1
ATOM 2320 C C . ALA A 1 279 ? 6.311 -1.163 -16.249 1.00 85.06 279 ALA A C 1
ATOM 2322 O O . ALA A 1 279 ? 5.362 -1.947 -16.291 1.00 85.06 279 ALA A O 1
ATOM 2323 N N . THR A 1 280 ? 6.637 -0.378 -17.276 1.00 90.50 280 THR A N 1
ATOM 2324 C CA . THR A 1 280 ? 5.915 -0.381 -18.553 1.00 90.50 280 THR A CA 1
ATOM 2325 C C . THR A 1 280 ? 5.984 -1.749 -19.243 1.00 90.50 280 THR A C 1
ATOM 2327 O O . THR A 1 280 ? 4.965 -2.237 -19.735 1.00 90.50 280 THR A O 1
ATOM 2330 N N . LYS A 1 281 ? 7.143 -2.428 -19.210 1.00 90.88 281 LYS A N 1
ATOM 2331 C CA . LYS A 1 281 ? 7.275 -3.823 -19.668 1.00 90.88 281 LYS A CA 1
ATOM 2332 C C . LYS A 1 281 ? 6.277 -4.734 -18.952 1.00 90.88 281 LYS A C 1
ATOM 2334 O O . LYS A 1 281 ? 5.503 -5.428 -19.608 1.00 90.88 281 LYS A O 1
ATOM 2339 N N . GLY A 1 282 ? 6.246 -4.680 -17.619 1.00 86.12 282 GLY A N 1
ATOM 2340 C CA . GLY A 1 282 ? 5.320 -5.471 -16.810 1.00 86.12 282 GLY A CA 1
ATOM 2341 C C . GLY A 1 282 ? 3.852 -5.195 -17.144 1.00 86.12 282 GLY A C 1
ATOM 2342 O O . GLY A 1 282 ? 3.063 -6.132 -17.232 1.00 86.12 282 GLY A O 1
ATOM 2343 N N . VAL A 1 283 ? 3.479 -3.935 -17.394 1.00 88.62 283 VAL A N 1
ATOM 2344 C CA . VAL A 1 283 ? 2.120 -3.565 -17.826 1.00 88.62 283 VAL A CA 1
ATOM 2345 C C . VAL A 1 283 ? 1.774 -4.193 -19.177 1.00 88.62 283 VAL A C 1
ATOM 2347 O O . VAL A 1 283 ? 0.713 -4.807 -19.302 1.00 88.62 283 VAL A O 1
ATOM 2350 N N . LEU A 1 284 ? 2.655 -4.081 -20.173 1.00 90.69 284 LEU A N 1
ATOM 2351 C CA . LEU A 1 284 ? 2.436 -4.654 -21.505 1.00 90.69 284 LEU A CA 1
ATOM 2352 C C . LEU A 1 284 ? 2.299 -6.185 -21.446 1.00 90.69 284 LEU A C 1
ATOM 2354 O O . LEU A 1 284 ? 1.343 -6.751 -21.977 1.00 90.69 284 LEU A O 1
ATOM 2358 N N . GLU A 1 285 ? 3.203 -6.862 -20.743 1.00 88.38 285 GLU A N 1
ATOM 2359 C CA . GLU A 1 285 ? 3.208 -8.326 -20.644 1.00 88.38 285 GLU A CA 1
ATOM 2360 C C . GLU A 1 285 ? 2.043 -8.879 -19.813 1.00 88.38 285 GLU A C 1
ATOM 2362 O O . GLU A 1 285 ? 1.471 -9.921 -20.153 1.00 88.38 285 GLU A O 1
ATOM 2367 N N . TYR A 1 286 ? 1.698 -8.212 -18.706 1.00 84.69 286 TYR A N 1
ATOM 2368 C CA . TYR A 1 286 ? 0.694 -8.697 -17.762 1.00 84.69 286 TYR A CA 1
ATOM 2369 C C . TYR A 1 286 ? -0.727 -8.292 -18.153 1.00 84.69 286 TYR A C 1
ATOM 2371 O O . TYR A 1 286 ? -1.598 -9.154 -18.229 1.00 84.69 286 TYR A O 1
ATOM 2379 N N . LEU A 1 287 ? -0.978 -6.999 -18.393 1.00 85.00 287 LEU A N 1
ATOM 2380 C CA . LEU A 1 287 ? -2.337 -6.497 -18.634 1.00 85.00 287 LEU A CA 1
ATOM 2381 C C . LEU A 1 287 ? -2.788 -6.677 -20.080 1.00 85.00 287 LEU A C 1
ATOM 2383 O O . LEU A 1 287 ? -3.980 -6.851 -20.322 1.00 85.00 287 LEU A O 1
ATOM 2387 N N . TYR A 1 288 ? -1.854 -6.654 -21.028 1.00 85.69 288 TYR A N 1
ATOM 2388 C CA . TYR A 1 288 ? -2.171 -6.718 -22.454 1.00 85.69 288 TYR A CA 1
ATOM 2389 C C . TYR A 1 288 ? -1.710 -8.008 -23.131 1.00 85.69 288 TYR A C 1
ATOM 2391 O O . TYR A 1 288 ? -1.792 -8.117 -24.352 1.00 85.69 288 TYR A O 1
ATOM 2399 N N . ALA A 1 289 ? -1.244 -8.984 -22.344 1.00 82.75 289 ALA A N 1
ATOM 2400 C CA . ALA A 1 289 ? -0.797 -10.291 -22.818 1.00 82.75 289 ALA A CA 1
ATOM 2401 C C . ALA A 1 289 ? 0.220 -10.216 -23.975 1.00 82.75 289 ALA A C 1
ATOM 2403 O O . ALA A 1 289 ? 0.269 -11.103 -24.824 1.00 82.75 289 ALA A O 1
ATOM 2404 N N . TYR A 1 290 ? 1.066 -9.180 -23.995 1.00 82.69 290 TYR A N 1
ATOM 2405 C CA . TYR A 1 290 ? 2.130 -8.994 -24.987 1.00 82.69 290 TYR A CA 1
ATOM 2406 C C . TYR A 1 290 ? 3.339 -9.902 -24.705 1.00 82.69 290 TYR A C 1
ATOM 2408 O O . TYR A 1 290 ? 4.484 -9.464 -24.626 1.00 82.69 290 TYR A O 1
ATOM 2416 N N . ARG A 1 291 ? 3.076 -11.193 -24.494 1.00 74.31 291 ARG A N 1
ATOM 2417 C CA . ARG A 1 291 ? 4.084 -12.203 -24.171 1.00 74.31 291 ARG A CA 1
ATOM 2418 C C . ARG A 1 291 ? 4.653 -12.775 -25.462 1.00 74.31 291 ARG A C 1
ATOM 2420 O O . ARG A 1 291 ? 4.222 -13.826 -25.922 1.00 74.31 291 ARG A O 1
ATOM 2427 N N . TYR A 1 292 ? 5.592 -12.046 -26.048 1.00 75.25 292 TYR A N 1
ATOM 2428 C CA . TYR A 1 292 ? 6.402 -12.531 -27.158 1.00 75.25 292 TYR A CA 1
ATOM 2429 C C . TYR A 1 292 ? 7.852 -12.586 -26.693 1.00 75.25 292 TYR A C 1
ATOM 2431 O O . TYR A 1 292 ? 8.412 -11.556 -26.301 1.00 75.25 292 TYR A O 1
ATOM 2439 N N . ASP A 1 293 ? 8.434 -13.786 -26.702 1.00 74.12 293 ASP A N 1
ATOM 2440 C CA . ASP A 1 293 ? 9.781 -14.024 -26.189 1.00 74.12 293 ASP A CA 1
ATOM 2441 C C . ASP A 1 293 ? 10.776 -13.041 -26.819 1.00 74.12 293 ASP A C 1
ATOM 2443 O O . ASP A 1 293 ? 10.894 -12.929 -28.039 1.00 74.12 293 ASP A O 1
ATOM 2447 N N . ASN A 1 294 ? 11.479 -12.297 -25.962 1.00 80.12 294 ASN A N 1
ATOM 2448 C CA . ASN A 1 294 ? 12.519 -11.327 -26.323 1.00 80.12 294 ASN A CA 1
ATOM 2449 C C . ASN A 1 294 ? 12.080 -10.132 -27.187 1.00 80.12 294 ASN A C 1
ATOM 2451 O O . ASN A 1 294 ? 12.937 -9.400 -27.691 1.00 80.12 294 ASN A O 1
ATOM 2455 N N . VAL A 1 295 ? 10.775 -9.888 -27.343 1.00 89.19 295 VAL A N 1
ATOM 2456 C CA . VAL A 1 295 ? 10.297 -8.696 -28.053 1.00 89.19 295 VAL A CA 1
ATOM 2457 C C . VAL A 1 295 ? 10.321 -7.469 -27.154 1.00 89.19 295 VAL A C 1
ATOM 2459 O O . VAL A 1 295 ? 10.747 -6.409 -27.605 1.00 89.19 295 VAL A O 1
ATOM 2462 N N . ILE A 1 296 ? 9.887 -7.593 -25.895 1.00 91.31 296 ILE A N 1
ATOM 2463 C CA . ILE A 1 296 ? 9.902 -6.480 -24.939 1.00 91.31 296 ILE A CA 1
ATOM 2464 C C . ILE A 1 296 ? 11.140 -6.586 -24.052 1.00 91.31 296 ILE A C 1
ATOM 2466 O O . ILE A 1 296 ? 11.283 -7.494 -23.225 1.00 91.31 296 ILE A O 1
ATOM 2470 N N . VAL A 1 297 ? 12.042 -5.628 -24.213 1.00 90.38 297 VAL A N 1
ATOM 2471 C CA . VAL A 1 297 ? 13.345 -5.594 -23.555 1.00 90.38 297 VAL A CA 1
ATOM 2472 C C . VAL A 1 297 ? 13.372 -4.433 -22.567 1.00 90.38 297 VAL A C 1
ATOM 2474 O O . VAL A 1 297 ? 12.959 -3.319 -22.885 1.00 90.38 297 VAL A O 1
ATOM 2477 N N . ASP A 1 298 ? 13.835 -4.700 -21.345 1.00 87.25 298 ASP A N 1
ATOM 2478 C CA . ASP A 1 298 ? 14.146 -3.620 -20.408 1.00 87.25 298 ASP A CA 1
ATOM 2479 C C . ASP A 1 298 ? 15.448 -2.963 -20.876 1.00 87.25 298 ASP A C 1
ATOM 2481 O O . ASP A 1 298 ? 16.453 -3.657 -21.033 1.00 87.25 298 ASP A O 1
ATOM 2485 N N . PHE A 1 299 ? 15.455 -1.650 -21.119 1.00 86.12 299 PHE A N 1
ATOM 2486 C CA . PHE A 1 299 ? 16.694 -0.972 -21.525 1.00 86.12 299 PHE A CA 1
ATOM 2487 C C . PHE A 1 299 ? 17.737 -0.914 -20.399 1.00 86.12 299 PHE A C 1
ATOM 2489 O O . PHE A 1 299 ? 18.877 -0.513 -20.631 1.00 86.12 299 PHE A O 1
ATOM 2496 N N . MET A 1 300 ? 17.394 -1.332 -19.180 1.00 73.19 300 MET A N 1
ATOM 2497 C CA . MET A 1 300 ? 18.350 -1.459 -18.087 1.00 73.19 300 MET A CA 1
ATOM 2498 C C . MET A 1 300 ? 19.423 -2.499 -18.429 1.00 73.19 300 MET A C 1
ATOM 2500 O O . MET A 1 300 ? 19.129 -3.675 -18.632 1.00 73.19 300 MET A O 1
ATOM 2504 N N . ASN A 1 301 ? 20.681 -2.048 -18.462 1.00 74.56 301 ASN A N 1
ATOM 2505 C CA . ASN A 1 301 ? 21.876 -2.769 -18.934 1.00 74.56 301 ASN A CA 1
ATOM 2506 C C . ASN A 1 301 ? 22.023 -2.895 -20.458 1.00 74.56 301 ASN A C 1
ATOM 2508 O O . ASN A 1 301 ? 22.949 -3.558 -20.917 1.00 74.56 301 ASN A O 1
ATOM 2512 N N . THR A 1 302 ? 21.157 -2.255 -21.244 1.00 81.81 302 THR A N 1
ATOM 2513 C CA . THR A 1 302 ? 21.369 -2.159 -22.691 1.00 81.81 302 THR A CA 1
ATOM 2514 C C . THR A 1 302 ? 22.218 -0.927 -22.983 1.00 81.81 302 THR A C 1
ATOM 2516 O O . THR A 1 302 ? 21.902 0.174 -22.527 1.00 81.81 302 THR A O 1
ATOM 2519 N N . ASN A 1 303 ? 23.300 -1.087 -23.744 1.00 86.06 303 ASN A N 1
ATOM 2520 C CA . ASN A 1 303 ? 24.022 0.064 -24.264 1.00 86.06 303 ASN A CA 1
ATOM 2521 C C . ASN A 1 303 ? 23.149 0.737 -25.327 1.00 86.06 303 ASN A C 1
ATOM 2523 O O . ASN A 1 303 ? 22.705 0.088 -26.267 1.00 86.06 303 ASN A O 1
ATOM 2527 N N . VAL A 1 304 ? 22.906 2.041 -25.191 1.00 84.88 304 VAL A N 1
ATOM 2528 C CA . VAL A 1 304 ? 22.063 2.818 -26.120 1.00 84.88 304 VAL A CA 1
ATOM 2529 C C . VAL A 1 304 ? 22.546 2.686 -27.567 1.00 84.88 304 VAL A C 1
ATOM 2531 O O . VAL A 1 304 ? 21.737 2.719 -28.487 1.00 84.88 304 VAL A O 1
ATOM 2534 N N . LYS A 1 305 ? 23.857 2.494 -27.761 1.00 87.25 305 LYS A N 1
ATOM 2535 C CA . LYS A 1 305 ? 24.471 2.290 -29.078 1.00 87.25 305 LYS A CA 1
ATOM 2536 C C . LYS A 1 305 ? 24.082 0.968 -29.743 1.00 87.25 305 LYS A C 1
ATOM 2538 O O . LYS A 1 305 ? 24.199 0.870 -30.954 1.00 87.25 305 LYS A O 1
ATOM 2543 N N . ASP A 1 306 ? 23.600 -0.010 -28.983 1.00 88.56 306 ASP A N 1
ATOM 2544 C CA . ASP A 1 306 ? 23.198 -1.323 -29.501 1.00 88.56 306 ASP A CA 1
ATOM 2545 C C . ASP A 1 306 ? 21.702 -1.355 -29.876 1.00 88.56 306 ASP A C 1
ATOM 2547 O O . ASP A 1 306 ? 21.170 -2.390 -30.276 1.00 88.56 306 ASP A O 1
ATOM 2551 N N . ILE A 1 307 ? 20.998 -0.228 -29.713 1.00 89.94 307 ILE A N 1
ATOM 2552 C CA . ILE A 1 307 ? 19.560 -0.101 -29.943 1.00 89.94 307 ILE A CA 1
ATOM 2553 C C . ILE A 1 307 ? 19.323 0.458 -31.354 1.00 89.94 307 ILE A C 1
ATOM 2555 O O . ILE A 1 307 ? 19.362 1.672 -31.567 1.00 89.94 307 ILE A O 1
ATOM 2559 N N . SER A 1 308 ? 19.044 -0.432 -32.308 1.00 92.69 308 SER A N 1
ATOM 2560 C CA . SER A 1 308 ? 18.683 -0.099 -33.692 1.00 92.69 308 SER A CA 1
ATOM 2561 C C . SER A 1 308 ? 17.412 -0.829 -34.140 1.00 92.69 308 SER A C 1
ATOM 2563 O O . SER A 1 308 ? 17.022 -1.846 -33.562 1.00 92.69 308 SER A O 1
ATOM 2565 N N . ASP A 1 309 ? 16.732 -0.261 -35.140 1.00 94.31 309 ASP A N 1
ATOM 2566 C CA . ASP A 1 309 ? 15.501 -0.789 -35.750 1.00 94.31 309 ASP A CA 1
ATOM 2567 C C . ASP A 1 309 ? 14.434 -1.292 -34.749 1.00 94.31 309 ASP A C 1
ATOM 2569 O O . ASP A 1 309 ? 13.876 -2.389 -34.843 1.00 94.31 309 ASP A O 1
ATOM 2573 N N . CYS A 1 310 ? 14.126 -0.476 -33.741 1.00 94.62 310 CYS A N 1
ATOM 2574 C CA . CYS A 1 310 ? 13.209 -0.854 -32.671 1.00 94.62 310 CYS A CA 1
ATOM 2575 C C . CYS A 1 310 ? 12.258 0.283 -32.285 1.00 94.62 310 CYS A C 1
ATOM 2577 O O . CYS A 1 310 ? 12.422 1.439 -32.682 1.00 94.62 310 CYS A O 1
ATOM 2579 N N . TYR A 1 311 ? 11.259 -0.046 -31.471 1.00 95.56 311 TYR A N 1
ATOM 2580 C CA . TYR A 1 311 ? 10.463 0.938 -30.750 1.00 95.56 311 TYR A CA 1
ATOM 2581 C C . TYR A 1 311 ? 11.036 1.168 -29.361 1.00 95.56 311 TYR A C 1
ATOM 2583 O O . TYR A 1 311 ? 11.569 0.252 -28.738 1.00 95.56 311 TYR A O 1
ATOM 2591 N N . ILE A 1 312 ? 10.902 2.394 -28.871 1.00 94.00 312 ILE A N 1
ATOM 2592 C CA . ILE A 1 312 ? 11.348 2.788 -27.540 1.00 94.00 312 ILE A CA 1
ATOM 2593 C C . ILE A 1 312 ? 10.195 3.490 -26.849 1.00 94.00 312 ILE A C 1
ATOM 2595 O O . ILE A 1 312 ? 9.618 4.429 -27.398 1.00 94.00 312 ILE A O 1
ATOM 2599 N N . ILE A 1 313 ? 9.863 3.032 -25.650 1.00 94.19 313 ILE A N 1
ATOM 2600 C CA . ILE A 1 313 ? 8.847 3.633 -24.801 1.00 94.19 313 ILE A CA 1
ATOM 2601 C C . ILE A 1 313 ? 9.529 4.209 -23.571 1.00 94.19 313 ILE A C 1
ATOM 2603 O O . ILE A 1 313 ? 10.249 3.520 -22.850 1.00 94.19 313 ILE A O 1
ATOM 2607 N N . ILE A 1 314 ? 9.259 5.481 -23.317 1.00 91.44 314 ILE A N 1
ATOM 2608 C CA . ILE A 1 314 ? 9.706 6.167 -22.117 1.00 91.44 314 ILE A CA 1
ATOM 2609 C C . ILE A 1 314 ? 8.475 6.663 -21.377 1.00 91.44 314 ILE A C 1
ATOM 2611 O O . ILE A 1 314 ? 7.800 7.586 -21.835 1.00 91.44 314 ILE A O 1
ATOM 2615 N N . ASN A 1 315 ? 8.218 6.076 -20.211 1.00 90.56 315 ASN A N 1
ATOM 2616 C CA . ASN A 1 315 ? 7.231 6.571 -19.265 1.00 90.56 315 ASN A CA 1
ATOM 2617 C C . ASN A 1 315 ? 7.929 7.404 -18.175 1.00 90.56 315 ASN A C 1
ATOM 2619 O O . ASN A 1 315 ? 8.428 6.869 -17.185 1.00 90.56 315 ASN A O 1
ATOM 2623 N N . LEU A 1 316 ? 7.995 8.728 -18.363 1.00 87.19 316 LEU A N 1
ATOM 2624 C CA . LEU A 1 316 ? 8.677 9.627 -17.424 1.00 87.19 316 LEU A CA 1
ATOM 2625 C C . LEU A 1 316 ? 7.974 9.729 -16.064 1.00 87.19 316 LEU A C 1
ATOM 2627 O O . LEU A 1 316 ? 8.632 10.084 -15.090 1.00 87.19 316 LEU A O 1
ATOM 2631 N N . GLU A 1 317 ? 6.686 9.387 -15.960 1.00 83.62 317 GLU A N 1
ATOM 2632 C CA . GLU A 1 317 ? 5.987 9.370 -14.666 1.00 83.62 317 GLU A CA 1
ATOM 2633 C C . GLU A 1 317 ? 6.593 8.321 -13.725 1.00 83.62 317 GLU A C 1
ATOM 2635 O O . GLU A 1 317 ? 6.888 8.639 -12.572 1.00 83.62 317 GLU A O 1
ATOM 2640 N N . ASN A 1 318 ? 6.897 7.125 -14.243 1.00 80.81 318 ASN A N 1
ATOM 2641 C CA . ASN A 1 318 ? 7.558 6.067 -13.473 1.00 80.81 318 ASN A CA 1
ATOM 2642 C C . ASN A 1 318 ? 8.934 6.520 -12.968 1.00 80.81 318 ASN A C 1
ATOM 2644 O O . ASN A 1 318 ? 9.310 6.242 -11.831 1.00 80.81 318 ASN A O 1
ATOM 2648 N N . PHE A 1 319 ? 9.691 7.247 -13.794 1.00 80.38 319 PHE A N 1
ATOM 2649 C CA . PHE A 1 319 ? 10.999 7.761 -13.396 1.00 80.38 319 PHE A CA 1
ATOM 2650 C C . PHE A 1 319 ? 10.918 8.838 -12.318 1.00 80.38 319 PHE A C 1
ATOM 2652 O O . PHE A 1 319 ? 11.733 8.828 -11.401 1.00 80.38 319 PHE A O 1
ATOM 2659 N N . VAL A 1 320 ? 9.945 9.749 -12.402 1.00 80.75 320 VAL A N 1
ATOM 2660 C CA . VAL A 1 320 ? 9.736 10.777 -11.372 1.00 80.75 320 VAL A CA 1
ATOM 2661 C C . VAL A 1 320 ? 9.369 10.128 -10.038 1.00 80.75 320 VAL A C 1
ATOM 2663 O O . VAL A 1 320 ? 9.938 10.491 -9.013 1.00 80.75 320 VAL A O 1
ATOM 2666 N N . GLU A 1 321 ? 8.481 9.130 -10.037 1.00 74.88 321 GLU A N 1
ATOM 2667 C CA . GLU A 1 321 ? 8.120 8.398 -8.817 1.00 74.88 321 GLU A CA 1
ATOM 2668 C C . GLU A 1 321 ? 9.325 7.656 -8.221 1.00 74.88 321 GLU A C 1
ATOM 2670 O O . GLU A 1 321 ? 9.595 7.761 -7.021 1.00 74.88 321 GLU A O 1
ATOM 2675 N N . LEU A 1 322 ? 10.107 6.968 -9.060 1.00 71.94 322 LEU A N 1
ATOM 2676 C CA . LEU A 1 322 ? 11.334 6.294 -8.636 1.00 71.94 322 LEU A CA 1
ATOM 2677 C C . LEU A 1 322 ? 12.394 7.279 -8.119 1.00 71.94 322 LEU A C 1
ATOM 2679 O O . LEU A 1 322 ? 13.080 6.972 -7.147 1.00 71.94 322 LEU A O 1
ATOM 2683 N N . ASN A 1 323 ? 12.510 8.472 -8.702 1.00 76.94 323 ASN A N 1
ATOM 2684 C CA . ASN A 1 323 ? 13.401 9.520 -8.209 1.00 76.94 323 ASN A CA 1
ATOM 2685 C C . ASN A 1 323 ? 12.939 10.066 -6.846 1.00 76.94 323 ASN A C 1
ATOM 2687 O O . ASN A 1 323 ? 13.733 10.162 -5.913 1.00 76.94 323 ASN A O 1
ATOM 2691 N N . ILE A 1 324 ? 11.642 10.337 -6.674 1.00 71.81 324 ILE A N 1
ATOM 2692 C CA . ILE A 1 324 ? 11.089 10.844 -5.409 1.00 71.81 324 ILE A CA 1
ATOM 2693 C C . ILE A 1 324 ? 11.250 9.816 -4.289 1.00 71.81 324 ILE A C 1
ATOM 2695 O O . ILE A 1 324 ? 11.721 10.150 -3.198 1.00 71.81 324 ILE A O 1
ATOM 2699 N N . LEU A 1 325 ? 10.872 8.560 -4.533 1.00 65.75 325 LEU A N 1
ATOM 2700 C CA . LEU A 1 325 ? 10.926 7.513 -3.514 1.00 65.75 325 LEU A CA 1
ATOM 2701 C C . LEU A 1 325 ? 12.368 7.083 -3.242 1.00 65.75 325 LEU A C 1
ATOM 2703 O O . LEU A 1 325 ? 12.761 6.940 -2.080 1.00 65.75 325 LEU A O 1
ATOM 2707 N N . TYR A 1 326 ? 13.179 6.975 -4.293 1.00 62.31 326 TYR A N 1
ATOM 2708 C CA . TYR A 1 326 ? 14.434 6.235 -4.258 1.00 62.31 326 TYR A CA 1
ATOM 2709 C C . TYR A 1 326 ? 15.643 6.928 -4.898 1.00 62.31 326 TYR A C 1
ATOM 2711 O O . TYR A 1 326 ? 16.683 6.300 -5.039 1.00 62.31 326 TYR A O 1
ATOM 2719 N N . GLY A 1 327 ? 15.544 8.196 -5.292 1.00 68.31 327 GLY A N 1
ATOM 2720 C CA . GLY A 1 327 ? 16.679 8.967 -5.812 1.00 68.31 327 GLY A CA 1
ATOM 2721 C C . GLY A 1 327 ? 17.266 8.452 -7.131 1.00 68.31 327 GLY A C 1
ATOM 2722 O O . GLY A 1 327 ? 18.405 8.773 -7.440 1.00 68.31 327 GLY A O 1
ATOM 2723 N N . ILE A 1 328 ? 16.528 7.645 -7.900 1.00 70.25 328 ILE A N 1
ATOM 2724 C CA . ILE A 1 328 ? 17.006 7.100 -9.179 1.00 70.25 328 ILE A CA 1
ATOM 2725 C C . ILE A 1 328 ? 17.018 8.201 -10.246 1.00 70.25 328 ILE A C 1
ATOM 2727 O O . ILE A 1 328 ? 15.982 8.810 -10.526 1.00 70.25 328 ILE A O 1
ATOM 2731 N N . ASP A 1 329 ? 18.171 8.435 -10.871 1.00 76.69 329 ASP A N 1
ATOM 2732 C CA . ASP A 1 329 ? 18.313 9.409 -11.952 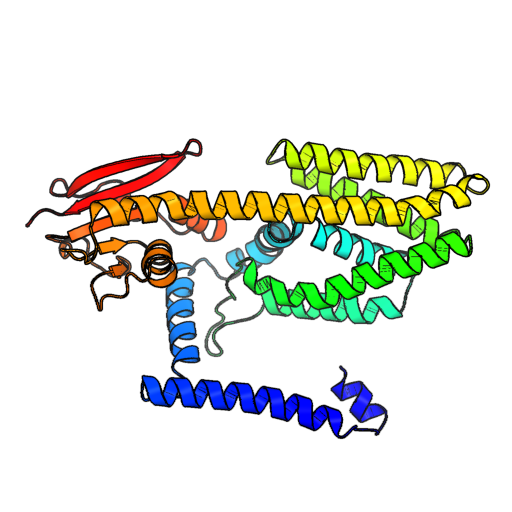1.00 76.69 329 ASP A CA 1
ATOM 2733 C C . ASP A 1 329 ? 17.719 8.923 -13.281 1.00 76.69 329 ASP A C 1
ATOM 2735 O O . ASP A 1 329 ? 17.768 7.746 -13.645 1.00 76.69 329 ASP A O 1
ATOM 2739 N N . ILE A 1 330 ? 17.178 9.874 -14.044 1.00 78.56 330 ILE A N 1
ATOM 2740 C CA . ILE A 1 330 ? 16.682 9.641 -15.403 1.00 78.56 330 ILE A CA 1
ATOM 2741 C C . ILE A 1 330 ? 17.885 9.406 -16.335 1.00 78.56 330 ILE A C 1
ATOM 2743 O O . ILE A 1 330 ? 18.756 10.283 -16.395 1.00 78.56 330 ILE A O 1
ATOM 2747 N N . PRO A 1 331 ? 17.928 8.303 -17.113 1.00 80.75 331 PRO A N 1
ATOM 2748 C CA . PRO A 1 331 ? 19.028 8.035 -18.036 1.00 80.75 331 PRO A CA 1
ATOM 2749 C C . PRO A 1 331 ? 19.276 9.192 -19.015 1.00 80.75 331 PRO A C 1
ATOM 2751 O O . PRO A 1 331 ? 18.337 9.802 -19.524 1.00 80.75 331 PRO A O 1
ATOM 2754 N N . GLY A 1 332 ? 20.543 9.478 -19.330 1.00 85.12 332 GLY A N 1
ATOM 2755 C CA . GLY A 1 332 ? 20.912 10.630 -20.166 1.00 85.12 332 GLY A CA 1
ATOM 2756 C C . GLY A 1 332 ? 20.241 10.646 -21.546 1.00 85.12 332 GLY A C 1
ATOM 2757 O O . GLY A 1 332 ? 19.791 11.700 -21.989 1.00 85.12 332 GLY A O 1
ATOM 2758 N N . PHE A 1 333 ? 20.081 9.479 -22.180 1.00 84.56 333 PHE A N 1
ATOM 2759 C CA . PHE A 1 333 ? 19.434 9.350 -23.494 1.00 84.56 333 PHE A CA 1
ATOM 2760 C C . PHE A 1 333 ? 17.928 9.656 -23.471 1.00 84.56 333 PHE A C 1
ATOM 2762 O O . PHE A 1 333 ? 17.339 9.947 -24.504 1.00 84.56 333 PHE A O 1
ATOM 2769 N N . VAL A 1 334 ? 17.286 9.597 -22.301 1.00 81.50 334 VAL A N 1
ATOM 2770 C CA . VAL A 1 334 ? 15.884 10.008 -22.151 1.00 81.50 334 VAL A CA 1
ATOM 2771 C C . VAL A 1 334 ? 15.767 11.530 -22.266 1.00 81.50 334 VAL A C 1
ATOM 2773 O O . VAL A 1 334 ? 14.778 12.037 -22.792 1.00 81.50 334 VAL A O 1
ATOM 2776 N N . LYS A 1 335 ? 16.780 12.261 -21.783 1.00 84.56 335 LYS A N 1
ATOM 2777 C CA . LYS A 1 335 ? 16.860 13.724 -21.898 1.00 84.56 335 LYS A CA 1
ATOM 2778 C C . LYS A 1 335 ? 17.338 14.145 -23.288 1.00 84.56 335 LYS A C 1
ATOM 2780 O O . LYS A 1 335 ? 16.779 15.075 -23.856 1.00 84.56 335 LYS A O 1
ATOM 2785 N N . ASN A 1 336 ? 18.330 13.432 -23.822 1.00 89.56 336 ASN A N 1
ATOM 2786 C CA . ASN A 1 336 ? 18.978 13.707 -25.102 1.00 89.56 336 ASN A CA 1
ATOM 2787 C C . ASN A 1 336 ? 18.986 12.430 -25.966 1.00 89.56 336 ASN A C 1
ATOM 2789 O O . ASN A 1 336 ? 19.991 11.710 -25.964 1.00 89.56 336 ASN A O 1
ATOM 2793 N N . PRO A 1 337 ? 17.870 12.089 -26.639 1.00 90.06 337 PRO A N 1
ATOM 2794 C CA . PRO A 1 337 ? 17.831 10.923 -27.516 1.00 90.06 337 PRO A CA 1
ATOM 2795 C C . PRO A 1 337 ? 18.772 11.121 -28.719 1.00 90.06 337 PRO A C 1
ATOM 2797 O O . PRO A 1 337 ? 18.931 12.259 -29.162 1.00 90.06 337 PRO A O 1
ATOM 2800 N N . PRO A 1 338 ? 19.390 10.051 -29.258 1.00 92.88 338 PRO A N 1
ATOM 2801 C CA . PRO A 1 338 ? 20.163 10.125 -30.497 1.00 92.88 338 PRO A CA 1
ATOM 2802 C C . PRO A 1 338 ? 19.368 10.749 -31.651 1.00 92.88 338 PRO A C 1
ATOM 2804 O O . PRO A 1 338 ? 18.179 10.470 -31.798 1.00 92.88 338 PRO A O 1
ATOM 2807 N N . ASP A 1 339 ? 20.034 11.513 -32.521 1.00 93.12 339 ASP A N 1
ATOM 2808 C CA . ASP A 1 339 ? 19.390 12.194 -33.661 1.00 93.12 339 ASP A CA 1
ATOM 2809 C C . ASP A 1 339 ? 18.738 11.221 -34.661 1.00 93.12 339 ASP A C 1
ATOM 2811 O O . ASP A 1 339 ? 17.807 11.578 -35.383 1.00 93.12 339 ASP A O 1
ATOM 2815 N N . THR A 1 340 ? 19.193 9.965 -34.684 1.00 94.00 340 THR A N 1
ATOM 2816 C CA . THR A 1 340 ? 18.615 8.889 -35.503 1.00 94.00 340 THR A CA 1
ATOM 2817 C C . THR A 1 340 ? 17.268 8.387 -34.977 1.00 94.00 340 THR A C 1
ATOM 2819 O O . THR A 1 340 ? 16.589 7.613 -35.655 1.00 94.00 340 THR A O 1
ATOM 2822 N N . TRP A 1 341 ? 16.856 8.785 -33.771 1.00 94.25 341 TRP A N 1
ATOM 2823 C CA . TRP A 1 341 ? 15.591 8.364 -33.179 1.00 94.25 341 TRP A CA 1
ATOM 2824 C C . TRP A 1 341 ? 14.475 9.346 -33.524 1.00 94.25 341 TRP A C 1
ATOM 2826 O O . TRP A 1 341 ? 14.515 10.531 -33.199 1.00 94.25 341 TRP A O 1
ATOM 2836 N N . LYS A 1 342 ? 13.409 8.831 -34.136 1.00 95.44 342 LYS A N 1
ATOM 2837 C CA . LYS A 1 342 ? 12.239 9.624 -34.512 1.00 95.44 342 LYS A CA 1
ATOM 2838 C C . LYS A 1 342 ? 11.143 9.496 -33.462 1.00 95.44 342 LYS A C 1
ATOM 2840 O O . LYS A 1 342 ? 10.659 8.399 -33.192 1.00 95.44 342 LYS A O 1
ATOM 2845 N N . ILE A 1 343 ? 10.687 10.619 -32.910 1.00 94.81 343 ILE A N 1
ATOM 2846 C CA . ILE A 1 343 ? 9.515 10.644 -32.025 1.00 94.81 343 ILE A CA 1
ATOM 2847 C C . ILE A 1 343 ? 8.262 10.323 -32.850 1.00 94.81 343 ILE A C 1
ATOM 2849 O O . ILE A 1 343 ? 7.903 11.067 -33.760 1.00 94.81 343 ILE A O 1
ATOM 2853 N N . ILE A 1 344 ? 7.582 9.223 -32.516 1.00 95.50 344 ILE A N 1
ATOM 2854 C CA . ILE A 1 344 ? 6.292 8.842 -33.113 1.00 95.50 344 ILE A CA 1
ATOM 2855 C C . ILE A 1 344 ? 5.154 9.541 -32.379 1.00 95.50 344 ILE A C 1
ATOM 2857 O O . ILE A 1 344 ? 4.239 10.085 -32.994 1.00 95.50 344 ILE A O 1
ATOM 2861 N N . LYS A 1 345 ? 5.190 9.497 -31.045 1.00 94.38 345 LYS A N 1
ATOM 2862 C CA . LYS A 1 345 ? 4.146 10.072 -30.204 1.00 94.38 345 LYS A CA 1
ATOM 2863 C C . LYS A 1 345 ? 4.742 10.618 -28.922 1.00 94.38 345 LYS A C 1
ATOM 2865 O O . LYS A 1 345 ? 5.541 9.953 -28.273 1.00 94.38 345 LYS A O 1
ATOM 2870 N N . LYS A 1 346 ? 4.295 11.810 -28.537 1.00 93.06 346 LYS A N 1
ATOM 2871 C CA . LYS A 1 346 ? 4.597 12.423 -27.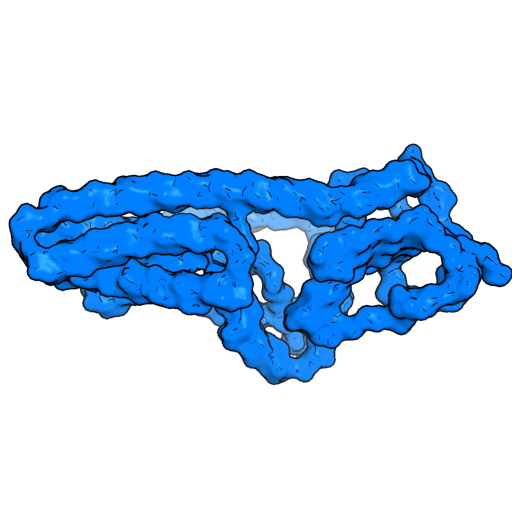247 1.00 93.06 346 LYS A CA 1
ATOM 2872 C C . LYS A 1 346 ? 3.286 12.842 -26.597 1.00 93.06 346 LYS A C 1
ATOM 2874 O O . LYS A 1 346 ? 2.532 13.617 -27.174 1.00 93.06 346 LYS A O 1
ATOM 2879 N N . SER A 1 347 ? 3.008 12.303 -25.419 1.00 88.88 347 SER A N 1
ATOM 2880 C CA . SER A 1 347 ? 1.907 12.733 -24.561 1.00 88.88 347 SER A CA 1
ATOM 2881 C C . SER A 1 347 ? 2.508 13.454 -23.367 1.00 88.88 347 SER A C 1
ATOM 2883 O O . SER A 1 347 ? 3.420 12.923 -22.739 1.00 88.88 347 SER A O 1
ATOM 2885 N N . ILE A 1 348 ? 2.038 14.664 -23.078 1.00 86.38 348 ILE A N 1
ATOM 2886 C CA . ILE A 1 348 ? 2.428 15.419 -21.885 1.00 86.38 348 ILE A CA 1
ATOM 2887 C C . ILE A 1 348 ? 1.196 15.487 -20.991 1.00 86.38 348 ILE A C 1
ATOM 2889 O O . ILE A 1 348 ? 0.137 15.951 -21.415 1.00 86.38 348 ILE A O 1
ATOM 2893 N N . THR A 1 349 ? 1.314 14.990 -19.766 1.00 79.00 349 THR A N 1
ATOM 2894 C CA . THR A 1 349 ? 0.247 15.082 -18.777 1.00 79.00 349 THR A CA 1
ATOM 2895 C C . THR A 1 349 ? 0.272 16.456 -18.122 1.00 79.00 349 THR A C 1
ATOM 2897 O O . THR A 1 349 ? 1.304 17.119 -18.039 1.00 79.00 349 THR A O 1
ATOM 2900 N N . THR A 1 350 ? -0.876 16.902 -17.611 1.00 72.19 350 THR A N 1
ATOM 2901 C CA . THR A 1 350 ? -0.995 18.198 -16.919 1.00 72.19 350 THR A CA 1
ATOM 2902 C C . THR A 1 350 ? -0.100 18.318 -15.683 1.00 72.19 350 THR A C 1
ATOM 2904 O O . THR A 1 350 ? 0.107 19.420 -15.192 1.00 72.19 350 THR A O 1
ATOM 2907 N N . LYS A 1 351 ? 0.441 17.199 -15.183 1.00 66.38 351 LYS A N 1
ATOM 2908 C CA . LYS A 1 351 ? 1.392 17.143 -14.065 1.00 66.38 351 LYS A CA 1
ATOM 2909 C C . LYS A 1 351 ? 2.862 17.177 -14.513 1.00 66.38 351 LYS A C 1
ATOM 2911 O O . LYS A 1 351 ? 3.741 16.941 -13.695 1.00 66.38 351 LYS A O 1
ATOM 2916 N N . GLY A 1 352 ? 3.138 17.418 -15.797 1.00 68.94 352 GLY A N 1
ATOM 2917 C CA . GLY A 1 352 ? 4.498 17.413 -16.348 1.00 68.94 352 GLY A CA 1
ATOM 2918 C C . GLY A 1 352 ? 5.077 16.014 -16.587 1.00 68.94 352 GLY A C 1
ATOM 2919 O O . GLY A 1 352 ? 6.205 15.894 -17.061 1.00 68.94 352 GLY A O 1
ATOM 2920 N N . GLY A 1 353 ? 4.308 14.955 -16.318 1.00 74.12 353 GLY A N 1
ATOM 2921 C CA . GLY A 1 353 ? 4.640 13.613 -16.774 1.00 74.12 353 GLY A CA 1
ATOM 2922 C C . GLY A 1 353 ? 4.647 13.569 -18.296 1.00 74.12 353 GLY A C 1
ATOM 2923 O O . GLY A 1 353 ? 3.878 14.276 -18.950 1.00 74.12 353 GLY A O 1
ATOM 2924 N N . SER A 1 354 ? 5.509 12.754 -18.895 1.00 80.94 354 SER A N 1
ATOM 2925 C CA . SER A 1 354 ? 5.417 12.532 -20.334 1.00 80.94 354 SER A CA 1
ATOM 2926 C C . SER A 1 354 ? 5.638 11.086 -20.724 1.00 80.94 354 SER A C 1
ATOM 2928 O O . SER A 1 354 ? 6.375 10.338 -20.090 1.00 80.94 354 SER A O 1
ATOM 2930 N N . TYR A 1 355 ? 4.929 10.699 -21.772 1.00 87.00 355 TYR A N 1
ATOM 2931 C CA . TYR A 1 355 ? 5.023 9.393 -22.381 1.00 87.00 355 TYR A CA 1
ATOM 2932 C C . TYR A 1 355 ? 5.492 9.576 -23.810 1.00 87.00 355 TYR A C 1
ATOM 2934 O O . TYR A 1 355 ? 4.823 10.243 -24.608 1.00 87.00 355 TYR A O 1
ATOM 2942 N N . ILE A 1 356 ? 6.665 9.037 -24.110 1.00 90.06 356 ILE A N 1
ATOM 2943 C CA . ILE A 1 356 ? 7.326 9.222 -25.396 1.00 90.06 356 ILE A CA 1
ATOM 2944 C C . ILE A 1 356 ? 7.474 7.855 -26.045 1.00 90.06 356 ILE A C 1
ATOM 2946 O O . ILE A 1 356 ? 8.076 6.953 -25.470 1.00 90.06 356 ILE A O 1
ATOM 2950 N N . ILE A 1 357 ? 6.922 7.720 -27.246 1.00 91.75 357 ILE A N 1
ATOM 2951 C CA . ILE A 1 357 ? 7.172 6.592 -28.134 1.00 91.75 357 ILE A CA 1
ATOM 2952 C C . ILE A 1 357 ? 8.095 7.089 -29.237 1.00 91.75 357 ILE A C 1
ATOM 2954 O O . ILE A 1 357 ? 7.757 8.034 -29.958 1.00 91.75 357 ILE A O 1
ATOM 2958 N N . MET A 1 358 ? 9.237 6.434 -29.381 1.00 93.94 358 MET A N 1
ATOM 2959 C CA . MET A 1 358 ? 10.220 6.702 -30.423 1.00 93.94 358 MET A CA 1
ATOM 2960 C C . MET A 1 358 ? 10.442 5.458 -31.277 1.00 93.94 358 MET A C 1
ATOM 2962 O O . MET A 1 358 ? 10.185 4.334 -30.845 1.00 93.94 358 MET A O 1
ATOM 2966 N N . GLN A 1 359 ? 10.921 5.675 -32.493 1.00 94.31 359 GLN A N 1
ATOM 2967 C CA . GLN A 1 359 ? 11.444 4.644 -33.373 1.00 94.31 359 GLN A CA 1
ATOM 2968 C C . GLN A 1 359 ? 12.929 4.908 -33.592 1.00 94.31 359 GLN A C 1
ATOM 2970 O O . GLN A 1 359 ? 13.290 5.983 -34.071 1.00 94.31 359 GLN A O 1
ATOM 2975 N N . ALA A 1 360 ? 13.771 3.939 -33.248 1.00 92.44 360 ALA A N 1
ATOM 2976 C CA . ALA A 1 360 ? 15.190 3.990 -33.565 1.00 92.44 360 ALA A CA 1
ATOM 2977 C C . ALA A 1 360 ? 15.394 3.698 -35.058 1.00 92.44 360 ALA A C 1
ATOM 2979 O O . ALA A 1 360 ? 14.817 2.741 -35.585 1.00 92.44 360 ALA A O 1
ATOM 2980 N N . GLY A 1 361 ? 16.177 4.541 -35.736 1.00 88.44 361 GLY A N 1
ATOM 2981 C CA . GLY A 1 361 ? 16.648 4.280 -37.095 1.00 88.44 361 GLY A CA 1
ATOM 2982 C C . GLY A 1 361 ? 17.660 3.132 -37.157 1.00 88.44 361 GLY A C 1
ATOM 2983 O O . GLY A 1 361 ? 18.121 2.628 -36.129 1.00 88.44 361 GLY A O 1
ATOM 2984 N N . GLU A 1 362 ? 17.995 2.720 -38.377 1.00 83.00 362 GLU A N 1
ATOM 2985 C CA . GLU A 1 362 ? 19.194 1.918 -38.631 1.00 83.00 362 GLU A CA 1
ATOM 2986 C C . GLU A 1 362 ? 20.431 2.806 -38.410 1.00 83.00 362 GLU A C 1
ATOM 2988 O O . GLU A 1 362 ? 20.383 4.009 -38.688 1.00 83.00 362 GLU A O 1
ATOM 2993 N N . LEU A 1 363 ? 21.479 2.230 -37.813 1.00 67.81 363 LEU A N 1
ATOM 2994 C CA . LEU A 1 363 ? 22.739 2.920 -37.515 1.00 67.81 363 LEU A CA 1
ATOM 2995 C C . LEU A 1 363 ? 23.620 3.068 -38.752 1.00 67.81 363 LEU A C 1
ATOM 2997 O O . LEU A 1 363 ? 23.649 2.111 -39.558 1.00 67.81 363 LEU A O 1
#

Foldseek 3Di:
DVVVVCVVVVPPDVVVVVVVVVVVVVLVVQLVVCCVVPVGSCVVVVVVLVVLVVVLVLQPDDPVVLLCCCVPPLVCCCQQVNALPCFCLVLLLQLLVQLCVQVVPPVLVVLVVVLVVLVCCQSQPASDPVDRRHHDSDNVSCVVSNVSSVVSNVCLLVVLLVCLVVVVVSSLLSNLVSLLVSLVVLCVVCVPPDDPVSVVLSVVSVVVNVVSVVCNVVRPPCSVVCNVSSVSVVVSVVVSNVVSVVVVVVVVCVVCVLVVVVCVVQDVPGPAAEEEAPVSLCCCCPVVVNDDPRRYHHCVVPDLVVDAQHKYKYWVVVVVVCCVSRVRDDDPCVVVPDPQKAWPDWDADPVRTIITIIGHHHD

Radius of gyration: 25.62 Å; Cα contacts (8 Å, |Δi|>4): 350; chains: 1; bounding box: 53×53×70 Å

Sequence (363 aa):
WILIITINHKKFEVSWLFIGLGFTLILLLEFGFYYYKTGNCFERILTVHNATQGISRRLELTYNDALYKRLTYAIPYILLRGNYIFGFYFYLVLGGILYAILSKSKELKCFIFWLISLYLILNFGSTSLKSYIPLLATQRHFYPLIFPGIIIISFYLYDAYKGILAKNLVKTKSFCISLIVIDLIMIFLNLFEHTITDIVFCSLLSISFLFCIYIITHHEKEINKTRYLIPILLVIIFLHSFYVVHAENKSIRKLTHNERTAISIFGTPPRKKIYTDCATKGVLEYLYAYRYDNVIVDFMNTNVKDISDCYIIINLENFVELNILYGIDIPGFVKNPPDTWKIIKKSITTKGGSYIIMQAGEL

pLDDT: mean 83.32, std 10.56, range [47.0, 97.81]

Mean predicted aligned error: 8.06 Å

Nearest PDB structures (foldseek):
  3ja6-assembly1_I  TM=2.097E-01  e=9.215E+00  Escherichia coli